Protein AF-A0A497NQT4-F1 (afdb_monomer)

pLDDT: mean 92.18, std 13.55, range [38.72, 98.94]

Solvent-accessible surface area (backbone atoms only — not comparable to full-atom values): 12458 Å² total; per-residue (Å²): 143,84,86,79,78,75,76,75,77,75,80,83,75,60,90,49,60,60,97,82,42,78,44,78,91,74,86,65,74,64,43,75,21,34,30,36,34,37,30,33,26,11,87,38,58,67,51,12,48,55,22,50,55,49,37,26,49,76,8,86,46,60,88,52,86,46,40,19,31,33,67,34,41,79,42,55,27,93,78,36,71,81,59,32,27,25,28,33,36,38,37,33,17,81,44,64,69,54,33,47,52,42,50,50,50,25,43,47,67,16,34,67,79,38,68,60,29,34,39,38,55,58,45,58,72,91,64,40,76,48,70,40,70,36,74,94,33,81,58,49,58,62,25,75,83,62,43,41,85,45,76,54,66,94,35,58,23,37,42,23,58,50,97,86,48,66,34,44,34,39,41,54,34,35,24,32,83,42,81,40,69,79,66,84,87,80,86,60,100,42,70,69,57,30,50,55,52,51,52,53,51,43,61,56,34,54,74,41,84,99,38,63,68,82,89,75,95,65,88,132

Structure (mmCIF, N/CA/C/O backbone):
data_AF-A0A497NQT4-F1
#
_entry.id   AF-A0A497NQT4-F1
#
loop_
_atom_site.group_PDB
_atom_site.id
_atom_site.type_symbol
_atom_site.label_atom_id
_atom_site.label_alt_id
_atom_site.label_comp_id
_atom_site.label_asym_id
_atom_site.label_entity_id
_atom_site.label_seq_id
_atom_site.pdbx_PDB_ins_code
_atom_site.Cartn_x
_atom_site.Cartn_y
_atom_site.Cartn_z
_atom_site.occupancy
_atom_site.B_iso_or_equiv
_atom_site.auth_seq_id
_atom_site.auth_comp_id
_atom_site.auth_asym_id
_atom_site.auth_atom_id
_atom_site.pdbx_PDB_model_num
ATOM 1 N N . MET A 1 1 ? 54.869 -2.288 -40.887 1.00 44.34 1 MET A N 1
ATOM 2 C CA . MET A 1 1 ? 53.739 -1.579 -40.246 1.00 44.34 1 MET A CA 1
ATOM 3 C C . MET A 1 1 ? 52.441 -2.090 -40.846 1.00 44.34 1 MET A C 1
ATOM 5 O O . MET A 1 1 ? 52.171 -1.747 -41.982 1.00 44.34 1 MET A O 1
ATOM 9 N N . GLN A 1 2 ? 51.693 -2.928 -40.125 1.00 40.69 2 GLN A N 1
ATOM 10 C CA . GLN A 1 2 ? 50.238 -3.118 -40.265 1.00 40.69 2 GLN A CA 1
ATOM 11 C C . GLN A 1 2 ? 49.820 -4.212 -39.275 1.00 40.69 2 GLN A C 1
ATOM 13 O O . GLN A 1 2 ? 49.904 -5.399 -39.562 1.00 40.69 2 GLN A O 1
ATOM 18 N N . ASN A 1 3 ? 49.404 -3.803 -38.076 1.00 38.72 3 ASN A N 1
ATOM 19 C CA . ASN A 1 3 ? 48.751 -4.695 -37.121 1.00 38.72 3 ASN A CA 1
ATOM 20 C C . ASN A 1 3 ? 47.240 -4.495 -37.265 1.00 38.72 3 ASN A C 1
ATOM 22 O O . ASN A 1 3 ? 46.638 -3.667 -36.586 1.00 38.72 3 ASN A O 1
ATOM 26 N N . HIS A 1 4 ? 46.627 -5.223 -38.199 1.00 45.47 4 HIS A N 1
ATOM 27 C CA . HIS A 1 4 ? 45.175 -5.369 -38.247 1.00 45.47 4 HIS A CA 1
ATOM 28 C C . HIS A 1 4 ? 44.750 -6.307 -37.111 1.00 45.47 4 HIS A C 1
ATOM 30 O O . HIS A 1 4 ? 44.746 -7.530 -37.254 1.00 45.47 4 HIS A O 1
ATOM 36 N N . ARG A 1 5 ? 44.396 -5.728 -35.956 1.00 45.69 5 ARG A N 1
ATOM 37 C CA . ARG A 1 5 ? 43.610 -6.431 -34.937 1.00 45.69 5 ARG A CA 1
ATOM 38 C C . ARG A 1 5 ? 42.276 -6.811 -35.578 1.00 45.69 5 ARG A C 1
ATOM 40 O O . ARG A 1 5 ? 41.405 -5.965 -35.746 1.00 45.69 5 ARG A O 1
ATOM 47 N N . LYS A 1 6 ? 42.132 -8.087 -35.940 1.00 41.50 6 LYS A N 1
ATOM 48 C CA . LYS A 1 6 ? 40.839 -8.698 -36.254 1.00 41.50 6 LYS A CA 1
ATOM 49 C C . LYS A 1 6 ? 39.902 -8.424 -35.076 1.00 41.50 6 LYS A C 1
ATOM 51 O O . LYS A 1 6 ? 40.108 -8.973 -33.993 1.00 41.50 6 LYS A O 1
ATOM 56 N N . LEU A 1 7 ? 38.899 -7.570 -35.286 1.00 43.59 7 LEU A N 1
ATOM 57 C CA . LEU A 1 7 ? 37.711 -7.533 -34.444 1.00 43.59 7 LEU A CA 1
ATOM 58 C C . LEU A 1 7 ? 37.152 -8.957 -34.430 1.00 43.59 7 LEU A C 1
ATOM 60 O O . LEU A 1 7 ? 36.720 -9.473 -35.461 1.00 43.59 7 LEU A O 1
ATOM 64 N N . LYS A 1 8 ? 37.239 -9.627 -33.279 1.00 40.56 8 LYS A N 1
ATOM 65 C CA . LYS A 1 8 ? 36.498 -10.866 -33.061 1.00 40.56 8 LYS A CA 1
ATOM 66 C C . LYS A 1 8 ? 35.027 -10.504 -33.223 1.00 40.56 8 LYS A C 1
ATOM 68 O O . LYS A 1 8 ? 34.521 -9.683 -32.464 1.00 40.56 8 LYS A O 1
ATOM 73 N N . ALA A 1 9 ? 34.381 -11.091 -34.227 1.00 43.88 9 ALA A N 1
ATOM 74 C CA . ALA A 1 9 ? 32.937 -11.068 -34.359 1.00 43.88 9 ALA A CA 1
ATOM 75 C C . ALA A 1 9 ? 32.337 -11.495 -33.014 1.00 43.88 9 ALA A C 1
ATOM 77 O O . ALA A 1 9 ? 32.559 -12.619 -32.555 1.00 43.88 9 ALA A O 1
ATOM 78 N N . VAL A 1 10 ? 31.646 -10.566 -32.357 1.00 52.06 10 VAL A N 1
ATOM 79 C CA . VAL A 1 10 ? 30.793 -10.877 -31.216 1.00 52.06 10 VAL A CA 1
ATOM 80 C C . VAL A 1 10 ? 29.746 -11.837 -31.762 1.00 52.06 10 VAL A C 1
ATOM 82 O O . VAL A 1 10 ? 29.015 -11.488 -32.687 1.00 52.06 10 VAL A O 1
ATOM 85 N N . ARG A 1 11 ? 29.746 -13.079 -31.268 1.00 48.59 11 ARG A N 1
ATOM 86 C CA . ARG A 1 11 ? 28.724 -14.077 -31.594 1.00 48.59 11 ARG A CA 1
ATOM 87 C C . ARG A 1 11 ? 27.363 -13.448 -31.303 1.00 48.59 11 ARG A C 1
ATOM 89 O O . ARG A 1 11 ? 27.002 -13.290 -30.144 1.00 48.59 11 ARG A O 1
ATOM 96 N N . THR A 1 12 ? 26.627 -13.082 -32.343 1.00 51.62 12 THR A N 1
ATOM 97 C CA . THR A 1 12 ? 25.235 -12.650 -32.232 1.00 51.62 12 THR A CA 1
ATOM 98 C C . THR A 1 12 ? 24.394 -13.900 -31.989 1.00 51.62 12 THR A C 1
ATOM 100 O O . THR A 1 12 ? 23.831 -14.472 -32.915 1.00 51.62 12 THR A O 1
ATOM 103 N N . MET A 1 13 ? 24.386 -14.403 -30.753 1.00 54.97 13 MET A N 1
ATOM 104 C CA . MET A 1 13 ? 23.374 -15.365 -30.328 1.00 54.97 13 MET A CA 1
ATOM 105 C C . MET A 1 13 ? 22.153 -14.569 -29.889 1.00 54.97 13 MET A C 1
ATOM 107 O O . MET A 1 13 ? 22.044 -14.151 -28.744 1.00 54.97 13 MET A O 1
ATOM 111 N N . THR A 1 14 ? 21.254 -14.297 -30.827 1.00 61.31 14 THR A N 1
ATOM 112 C CA . THR A 1 14 ? 19.915 -13.817 -30.479 1.00 61.31 14 THR A CA 1
ATOM 113 C C . THR A 1 14 ? 18.905 -14.628 -31.273 1.00 61.31 14 THR A C 1
ATOM 115 O O . THR A 1 14 ? 18.466 -14.226 -32.350 1.00 61.31 14 THR A O 1
ATOM 118 N N . GLU A 1 15 ? 18.596 -15.822 -30.764 1.00 70.12 15 GLU A N 1
ATOM 119 C CA . GLU A 1 15 ? 17.559 -16.697 -31.329 1.00 70.12 15 GLU A CA 1
ATOM 120 C C . GLU A 1 15 ? 16.154 -16.306 -30.843 1.00 70.12 15 GLU A C 1
ATOM 122 O O . GLU A 1 15 ? 15.169 -16.598 -31.519 1.00 70.12 15 GLU A O 1
ATOM 127 N N . PHE A 1 16 ? 16.046 -15.573 -29.728 1.00 89.19 16 PHE A N 1
ATOM 128 C CA . PHE A 1 16 ? 14.765 -15.155 -29.167 1.00 89.19 16 PHE A CA 1
ATOM 129 C C . PHE A 1 16 ? 14.404 -13.715 -29.560 1.00 89.19 16 PHE A C 1
ATOM 131 O O . PHE A 1 16 ? 15.158 -12.762 -29.338 1.00 89.19 16 PHE A O 1
ATOM 138 N N . LYS A 1 17 ? 13.226 -13.559 -30.170 1.00 95.00 17 LYS A N 1
ATOM 139 C CA . LYS A 1 17 ? 12.651 -12.264 -30.547 1.00 95.00 17 LYS A CA 1
ATOM 140 C C . LYS A 1 17 ? 11.191 -12.202 -30.134 1.00 95.00 17 LYS A C 1
ATOM 142 O O . LYS A 1 17 ? 10.442 -13.148 -30.367 1.00 95.00 17 LYS A O 1
ATOM 147 N N . VAL A 1 18 ? 10.771 -11.051 -29.625 1.00 94.44 18 VAL A N 1
ATOM 148 C CA . VAL A 1 18 ? 9.364 -10.746 -29.338 1.00 94.44 18 VAL A CA 1
ATOM 149 C C . VAL A 1 18 ? 8.961 -9.567 -30.211 1.00 94.44 18 VAL A C 1
ATOM 151 O O . VAL A 1 18 ? 9.594 -8.518 -30.161 1.00 94.44 18 VAL A O 1
ATOM 154 N N . ASN A 1 19 ? 7.945 -9.739 -31.061 1.00 94.62 19 ASN A N 1
ATOM 155 C CA . ASN A 1 19 ? 7.511 -8.715 -32.027 1.00 94.62 19 ASN A CA 1
ATOM 156 C C . ASN A 1 19 ? 8.658 -8.167 -32.903 1.00 94.62 19 ASN A C 1
ATOM 158 O O . ASN A 1 19 ? 8.711 -6.982 -33.217 1.00 94.62 19 ASN A O 1
ATOM 162 N N . GLY A 1 20 ? 9.616 -9.027 -33.265 1.00 94.06 20 GLY A N 1
ATOM 163 C CA . GLY A 1 20 ? 10.799 -8.641 -34.041 1.00 94.06 20 GLY A CA 1
ATOM 164 C C . GLY A 1 20 ? 11.898 -7.924 -33.244 1.00 94.06 20 GLY A C 1
ATOM 165 O O . GLY A 1 20 ? 12.980 -7.719 -33.793 1.00 94.06 20 GLY A O 1
ATOM 166 N N . VAL A 1 21 ? 11.672 -7.606 -31.964 1.00 95.38 21 VAL A N 1
ATOM 167 C CA . VAL A 1 21 ? 12.673 -7.015 -31.068 1.00 95.38 21 VAL A CA 1
ATOM 168 C C . VAL A 1 21 ? 13.566 -8.127 -30.501 1.00 95.38 21 VAL A C 1
ATOM 170 O O . VAL A 1 21 ? 13.036 -9.088 -29.934 1.00 95.38 21 VAL A O 1
ATOM 173 N N . PRO A 1 22 ? 14.899 -8.045 -30.666 1.00 95.44 22 PRO A N 1
ATOM 174 C CA . PRO A 1 22 ? 15.830 -8.993 -30.063 1.00 95.44 22 PRO A CA 1
ATOM 175 C C . PRO A 1 22 ? 15.796 -8.896 -28.538 1.00 95.44 22 PRO A C 1
ATOM 177 O O . PRO A 1 22 ? 15.837 -7.800 -27.984 1.00 95.44 22 PRO A O 1
ATOM 180 N N . VAL A 1 23 ? 15.754 -10.047 -27.874 1.00 95.19 23 VAL A N 1
ATOM 181 C CA . VAL A 1 23 ? 15.862 -10.154 -26.417 1.00 95.19 23 VAL A CA 1
ATOM 182 C C . VAL A 1 23 ? 17.176 -10.855 -26.104 1.00 95.19 23 VAL A C 1
ATOM 184 O O . VAL A 1 23 ? 17.434 -11.944 -26.613 1.00 95.19 23 VAL A O 1
ATOM 187 N N . GLU A 1 24 ? 18.022 -10.207 -25.309 1.00 94.44 24 GLU A N 1
ATOM 188 C CA . GLU A 1 24 ? 19.307 -10.771 -24.903 1.00 94.44 24 GLU A CA 1
ATOM 189 C C . GLU A 1 24 ? 19.094 -11.994 -24.000 1.00 94.44 24 GLU A C 1
ATOM 191 O O . GLU A 1 24 ? 18.299 -11.943 -23.061 1.00 94.44 24 GLU A O 1
ATOM 196 N N . ASP A 1 25 ? 19.805 -13.088 -24.289 1.00 94.50 25 ASP A N 1
ATOM 197 C CA . ASP A 1 25 ? 19.825 -14.287 -23.446 1.00 94.50 25 ASP A CA 1
ATOM 198 C C . ASP A 1 25 ? 20.693 -14.023 -22.209 1.00 94.50 25 ASP A C 1
ATOM 200 O O . ASP A 1 25 ? 21.899 -14.274 -22.178 1.00 94.50 25 ASP A O 1
ATOM 204 N N . THR A 1 26 ? 20.071 -13.391 -21.219 1.00 93.75 26 THR A N 1
ATOM 205 C CA . THR A 1 26 ? 20.688 -12.962 -19.966 1.00 93.75 26 THR A CA 1
ATOM 206 C C . THR A 1 26 ? 19.679 -13.063 -18.820 1.00 93.75 26 THR A C 1
ATOM 208 O O . THR A 1 26 ? 18.537 -13.487 -19.004 1.00 93.75 26 THR A O 1
ATOM 211 N N . PHE A 1 27 ? 20.089 -12.688 -17.612 1.00 93.75 27 PHE A N 1
ATOM 212 C CA . PHE A 1 27 ? 19.265 -12.770 -16.411 1.00 93.75 27 PHE A CA 1
ATOM 213 C C . PHE A 1 27 ? 19.169 -11.427 -15.681 1.00 93.75 27 PHE A C 1
ATOM 215 O O . PHE A 1 27 ? 20.008 -10.542 -15.837 1.00 93.75 27 PHE A O 1
ATOM 222 N N . CYS A 1 28 ? 18.143 -11.299 -14.840 1.00 94.19 28 CYS A N 1
ATOM 223 C CA . CYS A 1 28 ? 18.018 -10.225 -13.862 1.00 94.19 28 CYS A CA 1
ATOM 224 C C . CYS A 1 28 ? 18.227 -10.802 -12.457 1.00 94.19 28 CYS A C 1
ATOM 226 O O . CYS A 1 28 ? 17.539 -11.743 -12.055 1.00 94.19 28 CYS A O 1
ATOM 228 N N . GLU A 1 29 ? 19.184 -10.249 -11.713 1.00 94.19 29 GLU A N 1
ATOM 229 C CA . GLU A 1 29 ? 19.394 -10.602 -10.311 1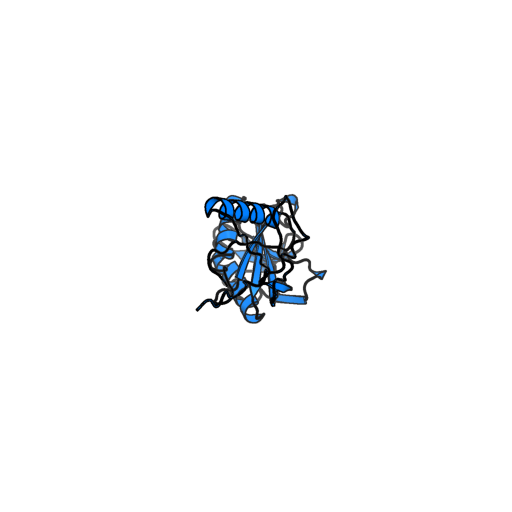.00 94.19 29 GLU A CA 1
ATOM 230 C C . GLU A 1 29 ? 18.350 -9.913 -9.423 1.00 94.19 29 GLU A C 1
ATOM 232 O O . GLU A 1 29 ? 18.055 -8.731 -9.583 1.00 94.19 29 GLU A O 1
ATOM 237 N N . THR A 1 30 ? 17.777 -10.659 -8.478 1.00 94.94 30 THR A N 1
ATOM 238 C CA . THR A 1 30 ? 16.712 -10.169 -7.595 1.00 94.94 30 THR A CA 1
ATOM 239 C C . THR A 1 30 ? 17.015 -10.473 -6.136 1.00 94.94 30 THR A C 1
ATOM 241 O O . THR A 1 30 ? 17.836 -11.329 -5.806 1.00 94.94 30 THR A O 1
ATOM 244 N N . PHE A 1 31 ? 16.314 -9.783 -5.238 1.00 93.19 31 PHE A N 1
ATOM 245 C CA . PHE A 1 31 ? 16.516 -9.890 -3.799 1.00 93.19 31 PHE A CA 1
ATOM 246 C C . PHE A 1 31 ? 15.222 -10.273 -3.093 1.00 93.19 31 PHE A C 1
ATOM 248 O O . PHE A 1 31 ? 14.130 -9.843 -3.464 1.00 93.19 31 PHE A O 1
ATOM 255 N N . ARG A 1 32 ? 15.339 -11.047 -2.012 1.00 95.94 32 ARG A N 1
ATOM 256 C CA . ARG A 1 32 ? 14.205 -11.307 -1.118 1.00 95.94 32 ARG A CA 1
ATOM 257 C C . ARG A 1 32 ? 13.942 -10.080 -0.250 1.00 95.94 32 ARG A C 1
ATOM 259 O O . ARG A 1 32 ? 14.855 -9.593 0.416 1.00 95.94 32 ARG A O 1
ATOM 266 N N . ALA A 1 33 ? 12.690 -9.644 -0.180 1.00 96.31 33 ALA A N 1
ATOM 267 C CA . ALA A 1 33 ? 12.255 -8.543 0.677 1.00 96.31 33 ALA A CA 1
ATOM 268 C C . ALA A 1 33 ? 11.059 -8.968 1.535 1.00 96.31 33 ALA A C 1
ATOM 270 O O . ALA A 1 33 ? 10.308 -9.866 1.167 1.00 96.31 33 ALA A O 1
ATOM 271 N N . HIS A 1 34 ? 10.889 -8.354 2.703 1.00 98.06 34 HIS A N 1
ATOM 272 C CA . HIS A 1 34 ? 9.612 -8.414 3.403 1.00 98.06 34 HIS A CA 1
ATOM 273 C C . HIS A 1 34 ? 8.627 -7.509 2.676 1.00 98.06 34 HIS A C 1
ATOM 275 O O . HIS A 1 34 ? 8.974 -6.374 2.356 1.00 98.06 34 HIS A O 1
ATOM 281 N N . THR A 1 35 ? 7.411 -7.992 2.461 1.00 98.12 35 THR A N 1
ATOM 282 C CA . THR A 1 35 ? 6.385 -7.280 1.704 1.00 98.12 35 THR A CA 1
ATOM 283 C C . THR A 1 35 ? 5.059 -7.329 2.445 1.00 98.12 35 THR A C 1
ATOM 285 O O . THR A 1 35 ? 4.678 -8.384 2.951 1.00 98.12 35 THR A O 1
ATOM 288 N N . ALA A 1 36 ? 4.363 -6.196 2.485 1.00 98.44 36 ALA A N 1
ATOM 289 C CA . ALA A 1 36 ? 2.993 -6.050 2.962 1.00 98.44 36 ALA A CA 1
ATOM 290 C C . ALA A 1 36 ? 2.126 -5.443 1.850 1.00 98.44 36 ALA A C 1
ATOM 292 O O . ALA A 1 36 ? 2.632 -4.704 0.998 1.00 98.44 36 ALA A O 1
ATOM 293 N N . ARG A 1 37 ? 0.823 -5.732 1.871 1.00 98.38 37 ARG A N 1
ATOM 294 C CA . ARG A 1 37 ? -0.159 -5.162 0.939 1.00 98.38 37 ARG A CA 1
ATOM 295 C C . ARG A 1 37 ? -1.301 -4.559 1.742 1.00 98.38 37 ARG A C 1
ATOM 297 O O . ARG A 1 37 ? -1.928 -5.261 2.525 1.00 98.38 37 ARG A O 1
ATOM 304 N N . ILE A 1 38 ? -1.579 -3.276 1.537 1.00 98.75 38 ILE A N 1
ATOM 305 C CA . ILE A 1 38 ? -2.694 -2.584 2.194 1.00 98.75 38 ILE A CA 1
ATOM 306 C C . ILE A 1 38 ? -3.715 -2.148 1.158 1.00 98.75 38 ILE A C 1
ATOM 308 O O . ILE A 1 38 ? -3.349 -1.593 0.127 1.00 98.75 38 ILE A O 1
ATOM 312 N N . LEU A 1 39 ? -4.991 -2.381 1.438 1.00 98.88 39 LEU A N 1
ATOM 313 C CA . LEU A 1 39 ? -6.114 -1.858 0.673 1.00 98.88 39 LEU A CA 1
ATOM 314 C C . LEU A 1 39 ? -6.593 -0.575 1.345 1.00 98.88 39 LEU A C 1
ATOM 316 O O . LEU A 1 39 ? -7.071 -0.613 2.477 1.00 98.88 39 LEU A O 1
ATOM 320 N N . ILE A 1 40 ? -6.497 0.547 0.641 1.00 98.94 40 ILE A N 1
ATOM 321 C CA . ILE A 1 40 ? -7.016 1.840 1.087 1.00 98.94 40 ILE A CA 1
ATOM 322 C C . ILE A 1 40 ? -8.330 2.096 0.354 1.00 98.94 40 ILE A C 1
ATOM 324 O 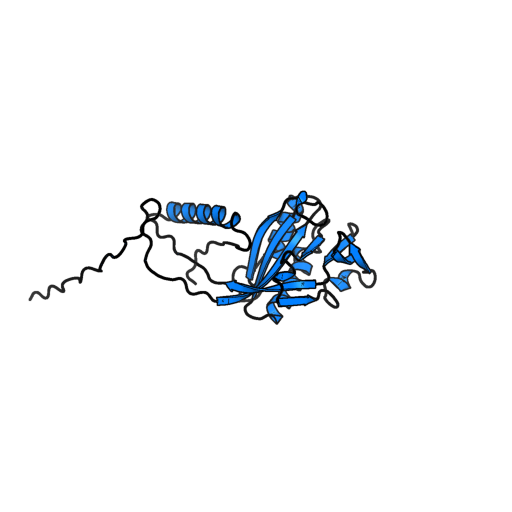O . ILE A 1 40 ? -8.331 2.196 -0.873 1.00 98.94 40 ILE A O 1
ATOM 328 N N . THR A 1 41 ? -9.438 2.232 1.081 1.00 98.94 41 THR A N 1
ATOM 329 C CA . THR A 1 41 ? -10.751 2.572 0.504 1.00 98.94 41 THR A CA 1
ATOM 330 C C . THR A 1 41 ? -11.189 3.965 0.933 1.00 98.94 41 THR A C 1
ATOM 332 O O . THR A 1 41 ? -10.747 4.472 1.965 1.00 98.94 41 THR A O 1
ATOM 335 N N . SER A 1 42 ? -12.058 4.617 0.158 1.00 98.69 42 SER A N 1
ATOM 336 C CA . SER A 1 42 ? -12.643 5.913 0.532 1.00 98.69 42 SER A CA 1
ATOM 337 C C . SER A 1 42 ? -14.050 6.096 -0.048 1.00 98.69 42 SER A C 1
ATOM 339 O O . SER A 1 42 ? -14.543 5.271 -0.805 1.00 98.69 42 SER A O 1
ATOM 341 N N . VAL A 1 43 ? -14.721 7.193 0.309 1.00 97.62 43 VAL A N 1
ATOM 342 C CA . VAL A 1 43 ? -16.073 7.548 -0.156 1.00 97.62 43 VAL A CA 1
ATOM 343 C C . VAL A 1 43 ? -16.183 7.657 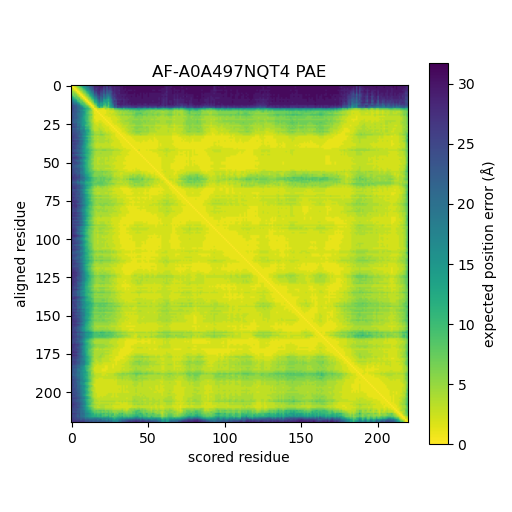-1.682 1.00 97.62 43 VAL A C 1
ATOM 345 O O . VAL A 1 43 ? -17.265 7.493 -2.234 1.00 97.62 43 VAL A O 1
ATOM 348 N N . ASN A 1 44 ? -15.079 7.930 -2.378 1.00 98.38 44 ASN A N 1
ATOM 349 C CA . ASN A 1 44 ? -15.009 7.901 -3.833 1.00 98.38 44 ASN A CA 1
ATOM 350 C C . ASN A 1 44 ? -13.575 7.615 -4.306 1.00 98.38 44 ASN A C 1
ATOM 352 O O . ASN A 1 44 ? -12.615 7.681 -3.534 1.00 98.38 44 ASN A O 1
ATOM 356 N N . ARG A 1 45 ? -13.438 7.333 -5.607 1.00 98.38 45 ARG A N 1
ATOM 357 C CA . ARG A 1 45 ? -12.152 7.029 -6.247 1.00 98.38 45 ARG A CA 1
ATOM 358 C C . ARG A 1 45 ? -11.117 8.140 -6.060 1.00 98.38 45 ARG A C 1
ATOM 360 O O . ARG A 1 45 ? -9.953 7.836 -5.832 1.00 98.38 45 ARG A O 1
ATOM 367 N N . LYS A 1 46 ? -11.527 9.414 -6.144 1.00 98.62 46 LYS A N 1
ATOM 368 C CA . LYS A 1 46 ? -10.619 10.567 -6.018 1.00 98.62 46 LYS A CA 1
ATOM 369 C C . LYS A 1 46 ? -9.866 10.522 -4.687 1.00 98.62 46 LYS A C 1
ATOM 371 O O . LYS A 1 46 ? -8.641 10.534 -4.689 1.00 98.62 46 LYS A O 1
ATOM 376 N N . TRP A 1 47 ? -10.584 10.417 -3.571 1.00 98.62 47 TRP A N 1
ATOM 377 C CA . TRP A 1 47 ? -9.962 10.422 -2.245 1.00 98.62 47 TRP A CA 1
ATOM 378 C C . TRP A 1 47 ? -9.176 9.145 -1.945 1.00 98.62 47 TRP A C 1
ATOM 380 O O . TRP A 1 47 ? -8.126 9.218 -1.309 1.00 98.62 47 TRP A O 1
ATOM 390 N N . ALA A 1 48 ? -9.634 7.992 -2.441 1.00 98.75 48 ALA A N 1
ATOM 391 C CA . ALA A 1 48 ? -8.874 6.748 -2.333 1.00 98.75 48 ALA A CA 1
ATOM 392 C C . ALA A 1 48 ? -7.534 6.852 -3.083 1.00 98.75 48 ALA A C 1
ATOM 394 O O . ALA A 1 48 ? -6.494 6.471 -2.550 1.00 98.75 48 ALA A O 1
ATOM 395 N N . TYR A 1 49 ? -7.547 7.432 -4.288 1.00 98.75 49 TYR A N 1
ATOM 396 C CA . TYR A 1 49 ? -6.349 7.629 -5.098 1.00 98.75 49 TYR A CA 1
ATOM 397 C C . TYR A 1 49 ? -5.381 8.634 -4.473 1.00 98.75 49 TYR A C 1
ATOM 399 O O . TYR A 1 49 ? -4.194 8.342 -4.370 1.00 98.75 49 TYR A O 1
ATOM 407 N N . GLU A 1 50 ? -5.862 9.799 -4.027 1.00 98.69 50 GLU A N 1
ATOM 408 C C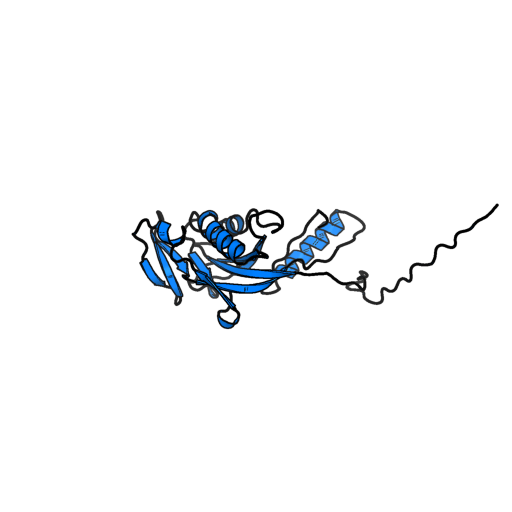A . GLU A 1 50 ? -5.007 10.801 -3.377 1.00 98.69 50 GLU A CA 1
ATOM 409 C C . GLU A 1 50 ? -4.334 10.236 -2.117 1.00 98.69 50 GLU A C 1
ATOM 411 O O . GLU A 1 50 ? -3.125 10.392 -1.940 1.00 98.69 50 GLU A O 1
ATOM 416 N N . SER A 1 51 ? -5.085 9.490 -1.301 1.00 98.81 51 SER A N 1
ATOM 417 C CA . SER A 1 51 ? -4.545 8.799 -0.130 1.00 98.81 51 SER A CA 1
ATOM 418 C C . SER A 1 51 ? -3.505 7.740 -0.507 1.00 98.81 51 SER A C 1
ATOM 420 O O . SER A 1 51 ? -2.423 7.702 0.074 1.00 98.81 51 SER A O 1
ATOM 422 N N . ALA A 1 52 ? -3.773 6.906 -1.516 1.00 98.69 52 ALA A N 1
ATOM 423 C CA . ALA A 1 52 ? -2.814 5.907 -1.984 1.00 98.69 52 ALA A CA 1
ATOM 424 C C . ALA A 1 52 ? -1.538 6.549 -2.556 1.00 98.69 52 ALA A C 1
ATOM 426 O O . ALA A 1 52 ? -0.431 6.059 -2.320 1.00 98.69 52 ALA A O 1
ATOM 427 N N . MET A 1 53 ? -1.675 7.670 -3.271 1.00 98.38 53 MET A N 1
ATOM 428 C CA . MET A 1 53 ? -0.561 8.428 -3.838 1.00 98.38 53 MET A CA 1
ATOM 429 C C . MET A 1 53 ? 0.373 8.990 -2.771 1.00 98.38 53 MET A C 1
ATOM 431 O O . MET A 1 53 ? 1.592 8.927 -2.971 1.00 98.38 53 MET A O 1
ATOM 435 N N . GLU A 1 54 ? -0.183 9.483 -1.665 1.00 98.50 54 GLU A N 1
ATOM 436 C CA . GLU A 1 54 ? 0.571 9.945 -0.498 1.00 98.50 54 GLU A CA 1
ATOM 437 C C . GLU A 1 54 ? 1.162 8.765 0.280 1.00 98.50 54 GLU A C 1
ATOM 439 O O . GLU A 1 54 ? 2.356 8.736 0.574 1.00 98.50 54 GLU A O 1
ATOM 444 N N . ALA A 1 55 ? 0.364 7.723 0.530 1.00 98.38 55 ALA A N 1
ATOM 445 C CA . ALA A 1 55 ? 0.792 6.532 1.255 1.00 98.38 55 ALA A CA 1
ATOM 446 C C . ALA A 1 55 ? 1.948 5.796 0.564 1.00 98.38 55 ALA A C 1
ATOM 448 O O . ALA A 1 55 ? 2.787 5.233 1.262 1.00 98.38 55 ALA A O 1
ATOM 449 N N . LYS A 1 56 ? 2.053 5.824 -0.774 1.00 97.12 56 LYS A N 1
ATOM 450 C CA . LYS A 1 56 ? 3.220 5.305 -1.522 1.00 97.12 56 LYS A CA 1
ATOM 451 C C . LYS A 1 56 ? 4.352 6.329 -1.722 1.00 97.12 56 LYS A C 1
ATOM 453 O O . LYS A 1 56 ? 5.407 5.984 -2.255 1.00 97.12 56 LYS A O 1
ATOM 458 N N . GLY A 1 57 ? 4.149 7.590 -1.334 1.00 95.25 57 GLY A N 1
ATOM 459 C CA . GLY A 1 57 ? 5.087 8.703 -1.515 1.00 95.25 57 GLY A CA 1
ATOM 460 C C . GLY A 1 57 ? 6.469 8.437 -0.910 1.00 95.25 57 GLY A C 1
ATOM 461 O O . GLY A 1 57 ? 6.609 7.647 0.025 1.00 95.25 57 GLY A O 1
ATOM 462 N N . LEU A 1 58 ? 7.512 9.039 -1.494 1.00 94.25 58 LEU A N 1
ATOM 463 C CA . LEU A 1 58 ? 8.928 8.830 -1.137 1.00 94.25 58 LEU A CA 1
ATOM 464 C C . LEU A 1 58 ? 9.402 7.356 -1.139 1.00 94.25 58 LEU A C 1
ATOM 466 O O . LEU A 1 58 ? 10.521 7.074 -0.737 1.00 94.25 58 LEU A O 1
ATOM 470 N N . GLY A 1 59 ? 8.594 6.404 -1.619 1.00 93.12 59 GLY A N 1
ATOM 471 C CA . GLY A 1 59 ? 8.890 4.968 -1.604 1.00 93.12 59 GLY A CA 1
ATOM 472 C C . GLY A 1 59 ? 9.523 4.456 -2.892 1.00 93.12 59 GLY A C 1
ATOM 473 O O . GLY A 1 59 ? 9.162 3.383 -3.371 1.00 93.12 59 GLY A O 1
ATOM 474 N N . ARG A 1 60 ? 10.404 5.230 -3.530 1.00 89.25 60 ARG A N 1
ATOM 475 C CA . ARG A 1 60 ? 10.933 4.843 -4.845 1.00 89.25 60 ARG A CA 1
ATOM 476 C C . ARG A 1 60 ? 11.932 3.691 -4.761 1.00 89.25 60 ARG A C 1
ATOM 478 O O . ARG A 1 60 ? 11.853 2.801 -5.601 1.00 89.25 60 ARG A O 1
ATOM 485 N N . SER A 1 61 ? 12.816 3.732 -3.770 1.00 86.50 61 SER A N 1
ATOM 486 C CA . SER A 1 61 ? 13.877 2.761 -3.504 1.00 86.50 61 SER A CA 1
ATOM 487 C C . SER A 1 61 ? 14.064 2.638 -1.994 1.00 86.50 61 SER A C 1
ATOM 489 O O . SER A 1 61 ? 14.024 3.650 -1.304 1.00 86.50 61 SER A O 1
ATOM 491 N N . ALA A 1 62 ? 14.329 1.429 -1.498 1.00 84.44 62 ALA A N 1
ATOM 492 C CA . ALA A 1 62 ? 14.655 1.180 -0.091 1.00 84.44 62 ALA A CA 1
ATOM 493 C C . ALA A 1 62 ? 16.162 1.344 0.228 1.00 84.44 62 ALA A C 1
ATOM 495 O O . ALA A 1 62 ? 16.639 0.887 1.273 1.00 84.44 62 ALA A O 1
ATOM 496 N N . THR A 1 63 ? 16.949 1.939 -0.679 1.00 85.06 63 THR A N 1
ATOM 497 C CA . THR A 1 63 ? 18.369 2.257 -0.431 1.00 85.06 63 THR A CA 1
ATOM 498 C C . THR A 1 63 ? 18.531 3.332 0.639 1.00 85.06 63 THR A C 1
ATOM 500 O O . THR A 1 63 ? 19.434 3.234 1.467 1.00 85.06 63 THR A O 1
ATOM 503 N N . ILE A 1 64 ? 17.630 4.315 0.650 1.00 88.12 64 ILE A N 1
ATOM 504 C CA . ILE A 1 64 ? 17.515 5.354 1.672 1.00 88.12 64 ILE A CA 1
ATOM 505 C C . ILE A 1 64 ? 16.062 5.339 2.157 1.00 88.12 64 ILE A C 1
ATOM 507 O O . ILE A 1 64 ? 15.171 5.288 1.312 1.00 88.12 64 ILE A O 1
ATOM 511 N N . PRO A 1 65 ? 15.803 5.373 3.479 1.00 90.00 65 PRO A N 1
ATOM 512 C CA . PRO A 1 65 ? 14.444 5.428 3.998 1.00 90.00 65 PRO A CA 1
ATOM 513 C C . PRO A 1 65 ? 13.627 6.589 3.401 1.00 90.00 65 PRO A C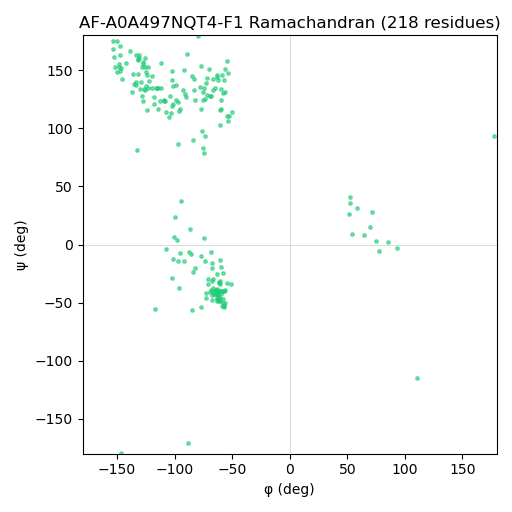 1
ATOM 515 O O . PRO A 1 65 ? 14.184 7.661 3.153 1.00 90.00 65 PRO A O 1
ATOM 518 N N . PRO A 1 66 ? 12.305 6.421 3.234 1.00 94.69 66 PRO A N 1
ATOM 519 C CA . PRO A 1 66 ? 11.482 5.327 3.762 1.00 94.69 66 PRO A CA 1
ATOM 520 C C . PRO A 1 66 ? 11.564 4.016 2.959 1.00 94.69 66 PRO A C 1
ATOM 522 O O . PRO A 1 66 ? 12.267 3.924 1.959 1.00 94.69 66 PRO A O 1
ATOM 525 N N . SER A 1 67 ? 10.841 2.983 3.412 1.00 95.38 67 SER A N 1
ATOM 526 C CA . SER A 1 67 ? 10.692 1.717 2.681 1.00 95.38 67 SER A CA 1
ATOM 527 C C . SER A 1 67 ? 10.180 1.937 1.254 1.00 95.38 67 SER A C 1
ATOM 529 O O . SER A 1 67 ? 9.530 2.944 0.958 1.00 95.38 67 SER A O 1
ATOM 531 N N . GLU A 1 68 ? 10.418 0.983 0.359 1.00 95.94 68 GLU A N 1
ATOM 532 C CA . GLU A 1 68 ? 9.895 1.067 -0.998 1.00 95.94 68 GLU A CA 1
ATOM 533 C C . GLU A 1 68 ? 8.376 0.819 -1.004 1.00 95.94 68 GLU A C 1
ATOM 535 O O . GLU A 1 68 ? 7.873 -0.036 -0.279 1.00 95.94 68 GLU A O 1
ATOM 540 N N . ALA A 1 69 ? 7.630 1.585 -1.804 1.00 96.88 69 ALA A N 1
ATOM 541 C CA . ALA A 1 69 ? 6.184 1.460 -1.922 1.00 96.88 69 ALA A CA 1
ATOM 542 C C . ALA A 1 69 ? 5.678 1.795 -3.331 1.00 96.88 69 ALA A C 1
ATOM 544 O O . ALA A 1 69 ? 6.250 2.630 -4.040 1.00 96.88 69 ALA A O 1
ATOM 545 N N . SER A 1 70 ? 4.584 1.150 -3.723 1.00 96.38 70 SER A N 1
ATOM 546 C CA . SER A 1 70 ? 3.987 1.253 -5.056 1.00 96.38 70 SER A CA 1
ATOM 547 C C . SER A 1 70 ? 2.484 1.047 -4.985 1.00 96.38 70 SER A C 1
ATOM 549 O O . SER A 1 70 ? 2.015 0.247 -4.183 1.00 96.38 70 SER A O 1
ATOM 551 N N . ILE A 1 71 ? 1.734 1.703 -5.867 1.00 96.81 71 ILE A N 1
ATOM 552 C CA . ILE A 1 71 ? 0.351 1.291 -6.126 1.00 96.81 71 ILE A CA 1
ATOM 553 C C . ILE A 1 71 ? 0.420 0.031 -6.991 1.00 96.81 71 ILE A C 1
ATOM 555 O O . ILE A 1 71 ? 1.083 0.042 -8.026 1.00 96.81 71 ILE A O 1
ATOM 559 N N . GLU A 1 72 ? -0.215 -1.041 -6.534 1.00 96.19 72 GLU A N 1
ATOM 560 C CA . GLU A 1 72 ? -0.341 -2.300 -7.269 1.00 96.19 72 GLU A CA 1
ATOM 561 C C . GLU A 1 72 ? -1.538 -2.236 -8.216 1.00 96.19 72 GLU A C 1
ATOM 563 O O . GLU A 1 72 ? -1.385 -2.389 -9.423 1.00 96.19 72 GLU A O 1
ATOM 568 N N . ALA A 1 73 ? -2.725 -1.959 -7.670 1.00 95.56 73 ALA A N 1
ATOM 569 C CA . ALA A 1 73 ? -3.970 -2.015 -8.420 1.00 95.56 73 ALA A CA 1
ATOM 570 C C . ALA A 1 73 ? -5.024 -1.056 -7.861 1.00 95.56 73 ALA A C 1
ATOM 572 O O . ALA A 1 73 ? -5.045 -0.740 -6.669 1.00 95.56 73 ALA A O 1
ATOM 573 N N . GLU A 1 74 ? -5.919 -0.621 -8.742 1.00 97.00 74 GLU A N 1
ATOM 574 C CA . GLU A 1 74 ? -7.221 -0.075 -8.369 1.00 97.00 74 GLU A CA 1
ATOM 575 C C . GLU A 1 74 ? -8.202 -1.233 -8.143 1.00 97.00 74 GLU A C 1
ATOM 577 O O . GLU A 1 74 ? -8.150 -2.228 -8.863 1.00 97.00 74 GLU A O 1
ATOM 582 N N . VAL A 1 75 ? -9.084 -1.108 -7.152 1.00 97.12 75 VAL A N 1
ATOM 583 C CA . VAL A 1 75 ? -10.017 -2.160 -6.730 1.00 97.12 75 VAL A CA 1
ATOM 584 C C . VAL A 1 75 ? -11.443 -1.628 -6.751 1.00 97.12 75 VAL A C 1
ATOM 586 O O . VAL A 1 75 ? -11.719 -0.532 -6.243 1.00 97.12 75 VAL A O 1
ATOM 589 N N . GLN A 1 76 ? -12.356 -2.407 -7.332 1.00 97.38 76 GLN A N 1
ATOM 590 C CA . GLN A 1 76 ? -13.751 -2.007 -7.456 1.00 97.38 76 GLN A CA 1
ATOM 591 C C . GLN A 1 76 ? -14.504 -2.164 -6.129 1.00 97.38 76 GLN A C 1
ATOM 593 O O . GLN A 1 76 ? -14.176 -3.041 -5.331 1.00 97.38 76 GLN A O 1
ATOM 598 N N . PRO A 1 77 ? -15.573 -1.379 -5.896 1.00 98.31 77 PRO A N 1
ATOM 599 C CA . PRO A 1 77 ? -16.399 -1.494 -4.693 1.00 98.31 77 PRO A CA 1
ATOM 600 C C . PRO A 1 77 ? -16.893 -2.915 -4.384 1.00 98.31 77 PRO A C 1
ATOM 602 O O . PRO A 1 77 ? -16.996 -3.284 -3.223 1.00 98.31 77 PRO A O 1
ATOM 605 N N . SER A 1 78 ? -17.176 -3.727 -5.406 1.00 97.94 78 SER A N 1
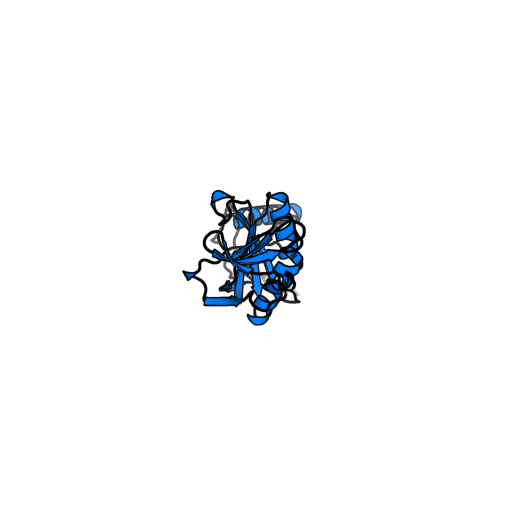ATOM 606 C CA . SER A 1 78 ? -17.633 -5.117 -5.252 1.00 97.94 78 SER A CA 1
ATOM 607 C C . SER A 1 78 ? -16.583 -6.065 -4.670 1.00 97.94 78 SER A C 1
ATOM 609 O O . SER A 1 78 ? -16.919 -7.172 -4.263 1.00 97.94 78 SER A O 1
ATOM 611 N N . GLU A 1 79 ? -15.319 -5.656 -4.670 1.00 96.50 79 GLU A N 1
ATOM 612 C CA . GLU A 1 79 ? -14.177 -6.462 -4.241 1.00 96.50 79 GLU A CA 1
ATOM 613 C C . GLU A 1 79 ? -13.625 -5.991 -2.888 1.00 96.50 79 GLU A C 1
ATOM 615 O O . GLU A 1 79 ? -12.695 -6.595 -2.350 1.00 96.50 79 GLU A O 1
ATOM 620 N N . THR A 1 80 ? -14.174 -4.909 -2.323 1.00 98.50 80 THR A N 1
ATOM 621 C CA . THR A 1 80 ? -13.710 -4.350 -1.054 1.00 98.50 80 THR A CA 1
ATOM 622 C C . THR A 1 80 ? -14.630 -4.722 0.109 1.00 98.50 80 THR A C 1
ATOM 624 O O . THR A 1 80 ? -15.842 -4.863 -0.066 1.00 98.50 80 THR A O 1
ATOM 627 N N . PRO A 1 81 ? -14.088 -4.853 1.335 1.00 98.19 81 PRO A N 1
ATOM 628 C CA . PRO A 1 81 ? -14.872 -5.284 2.497 1.00 98.19 81 PRO A CA 1
ATOM 629 C C . PRO A 1 81 ? -16.016 -4.330 2.846 1.00 98.19 81 PRO A C 1
ATOM 631 O O . PRO A 1 81 ? -17.055 -4.751 3.346 1.00 98.19 81 PRO A O 1
ATOM 634 N N . ASP A 1 82 ? -15.810 -3.036 2.607 1.00 98.38 82 ASP A N 1
ATOM 635 C CA . ASP A 1 82 ? -16.753 -1.981 2.955 1.00 98.38 82 ASP A CA 1
ATOM 636 C C . ASP A 1 82 ? -17.589 -1.486 1.768 1.00 98.38 82 ASP A C 1
ATOM 638 O O . ASP A 1 82 ? -18.356 -0.537 1.927 1.00 98.38 82 ASP A O 1
ATOM 642 N N . GLY A 1 83 ? -17.488 -2.132 0.598 1.00 98.50 83 GLY A N 1
ATOM 643 C CA . GLY A 1 83 ? -18.311 -1.807 -0.567 1.00 98.50 83 GLY A CA 1
ATOM 644 C C . GLY A 1 83 ? -17.940 -0.478 -1.229 1.00 98.50 83 GLY A C 1
ATOM 645 O O . GLY A 1 83 ? -18.806 0.202 -1.782 1.00 98.50 83 GLY A O 1
ATOM 646 N N . ARG A 1 84 ? -16.677 -0.051 -1.124 1.00 98.62 84 ARG A N 1
ATOM 647 C CA . ARG A 1 84 ? -16.191 1.265 -1.570 1.00 98.62 84 ARG A CA 1
ATOM 648 C C . ARG A 1 84 ? -15.000 1.163 -2.518 1.00 98.62 84 ARG A C 1
ATOM 650 O O . ARG A 1 84 ? -14.241 0.202 -2.425 1.00 98.62 84 ARG A O 1
ATOM 657 N N . PRO A 1 85 ? -14.790 2.141 -3.418 1.00 98.75 85 PRO A N 1
ATOM 658 C CA . PRO A 1 85 ? -13.629 2.120 -4.303 1.00 98.75 85 PRO A CA 1
ATOM 659 C C . PRO A 1 85 ? -12.331 2.205 -3.495 1.00 98.75 85 PRO A C 1
ATOM 661 O O . PRO A 1 85 ? -12.269 2.898 -2.470 1.00 98.75 85 PRO A O 1
ATOM 664 N N . GLY A 1 86 ? -11.286 1.534 -3.976 1.00 98.69 86 GLY A N 1
ATOM 665 C CA . GLY A 1 86 ? -10.009 1.495 -3.278 1.00 98.69 86 GLY A CA 1
ATOM 666 C C . GLY A 1 86 ? -8.796 1.274 -4.168 1.00 98.69 86 GLY A C 1
ATOM 667 O O . GLY A 1 86 ? -8.905 1.069 -5.373 1.00 98.69 86 GLY A O 1
ATOM 668 N N . PHE A 1 87 ? -7.624 1.334 -3.545 1.00 98.69 87 PHE A N 1
ATOM 669 C CA . PHE A 1 87 ? -6.335 1.061 -4.170 1.00 98.69 87 PHE A CA 1
ATOM 670 C C . PHE A 1 87 ? -5.501 0.175 -3.253 1.00 98.69 87 PHE A C 1
ATOM 672 O O . PHE A 1 87 ? -5.449 0.402 -2.042 1.00 98.69 87 PHE A O 1
ATOM 679 N N . ILE A 1 88 ? -4.822 -0.809 -3.836 1.00 98.62 88 ILE A N 1
ATOM 680 C CA . ILE A 1 88 ? -3.844 -1.631 -3.129 1.00 98.62 88 ILE A CA 1
ATOM 681 C C . ILE A 1 88 ? -2.477 -0.970 -3.250 1.00 98.62 88 ILE A C 1
ATOM 683 O O . ILE A 1 88 ? -2.002 -0.678 -4.350 1.00 98.62 88 ILE A O 1
ATOM 687 N N . VAL A 1 89 ? -1.835 -0.751 -2.108 1.00 98.44 89 VAL A N 1
ATOM 688 C CA . VAL A 1 89 ? -0.453 -0.288 -2.011 1.00 98.44 89 VAL A CA 1
ATOM 689 C C . VAL A 1 89 ? 0.409 -1.435 -1.501 1.00 98.44 89 VAL A C 1
ATOM 691 O O . VAL A 1 89 ? 0.170 -1.985 -0.425 1.00 98.44 89 VAL A O 1
ATOM 694 N N . LEU A 1 90 ? 1.435 -1.768 -2.276 1.00 97.75 90 LEU A N 1
ATOM 695 C CA . LEU A 1 90 ? 2.478 -2.714 -1.911 1.00 97.75 90 LEU A CA 1
ATOM 696 C C . LEU A 1 90 ? 3.619 -1.943 -1.251 1.00 97.75 90 LEU A C 1
ATOM 698 O O . LEU A 1 90 ? 4.092 -0.948 -1.799 1.00 97.75 90 LEU A O 1
ATOM 702 N N . VAL A 1 91 ? 4.065 -2.403 -0.084 1.00 97.88 91 VAL A N 1
ATOM 703 C CA . VAL A 1 91 ? 5.207 -1.840 0.649 1.00 97.88 91 VAL A CA 1
ATOM 704 C C . VAL A 1 91 ? 6.226 -2.944 0.881 1.00 97.88 91 VAL A C 1
ATOM 706 O O . VAL A 1 91 ? 5.856 -4.043 1.292 1.00 97.88 91 VAL A O 1
ATOM 709 N N . LEU A 1 92 ? 7.503 -2.665 0.635 1.00 96.19 92 LEU A N 1
ATOM 710 C CA . LEU A 1 92 ? 8.580 -3.625 0.829 1.00 96.19 92 LEU A CA 1
ATOM 711 C C . LEU A 1 92 ? 9.799 -3.014 1.517 1.00 96.19 92 LEU A C 1
ATOM 713 O O . LEU A 1 92 ? 10.149 -1.854 1.309 1.00 96.19 92 LEU A O 1
ATOM 717 N N . ASP A 1 93 ? 10.472 -3.829 2.323 1.00 96.81 93 ASP A N 1
ATOM 718 C CA . ASP A 1 93 ? 11.766 -3.502 2.918 1.00 96.81 93 ASP A CA 1
ATOM 719 C C . ASP A 1 93 ? 12.608 -4.774 3.093 1.00 96.81 93 ASP A C 1
ATOM 721 O O . ASP A 1 93 ? 12.093 -5.882 3.261 1.00 96.81 93 ASP A O 1
ATOM 725 N N . ARG A 1 94 ? 13.934 -4.630 3.083 1.00 95.06 94 ARG A N 1
ATOM 726 C CA . ARG A 1 94 ? 14.859 -5.741 3.343 1.00 95.06 94 ARG A CA 1
ATOM 727 C C . ARG A 1 94 ? 14.758 -6.237 4.787 1.00 95.06 94 ARG A C 1
ATOM 729 O O . ARG A 1 94 ? 14.995 -7.419 5.033 1.00 95.06 94 ARG A O 1
ATOM 736 N N . LYS A 1 95 ? 14.400 -5.356 5.728 1.00 95.88 95 LYS A N 1
ATOM 737 C CA . LYS A 1 95 ? 14.253 -5.655 7.159 1.00 95.88 95 LYS A CA 1
ATOM 738 C C . LYS A 1 95 ? 12.791 -5.566 7.583 1.00 95.88 95 LYS A C 1
ATOM 740 O O . LYS A 1 95 ? 12.096 -4.612 7.244 1.00 95.88 95 LYS A O 1
ATOM 745 N N . PHE A 1 96 ? 12.330 -6.545 8.354 1.00 97.75 96 PHE A N 1
ATOM 746 C CA . PHE A 1 96 ? 10.942 -6.592 8.816 1.00 97.75 96 PHE A CA 1
ATOM 747 C C . PHE A 1 96 ? 10.591 -5.390 9.697 1.00 97.75 96 PHE A C 1
ATOM 749 O O . PHE A 1 96 ? 9.516 -4.821 9.567 1.00 97.75 96 PHE A O 1
ATOM 756 N N . GLU A 1 97 ? 11.505 -4.986 10.574 1.00 97.75 97 GLU A N 1
ATOM 757 C CA . GLU A 1 97 ? 11.295 -3.914 11.547 1.00 97.75 97 GLU A CA 1
ATOM 758 C C . GLU A 1 97 ? 11.090 -2.571 10.835 1.00 97.75 97 GLU A C 1
ATOM 760 O O . GLU A 1 97 ? 10.210 -1.792 11.200 1.00 97.75 97 GLU A O 1
ATOM 765 N N . ASN A 1 98 ? 11.846 -2.342 9.757 1.00 97.62 98 ASN A N 1
ATOM 766 C CA . ASN A 1 98 ? 11.676 -1.179 8.894 1.00 97.62 98 ASN A CA 1
ATOM 767 C C . ASN A 1 98 ? 10.350 -1.231 8.130 1.00 97.62 98 ASN A C 1
ATOM 769 O O . ASN A 1 98 ? 9.661 -0.216 8.063 1.00 97.62 98 ASN A O 1
ATOM 773 N N . LEU A 1 99 ? 9.977 -2.394 7.576 1.00 98.12 99 LEU A N 1
ATOM 774 C CA . LEU A 1 99 ? 8.674 -2.568 6.929 1.00 98.12 99 LEU A CA 1
ATOM 775 C C . LEU A 1 99 ? 7.543 -2.224 7.90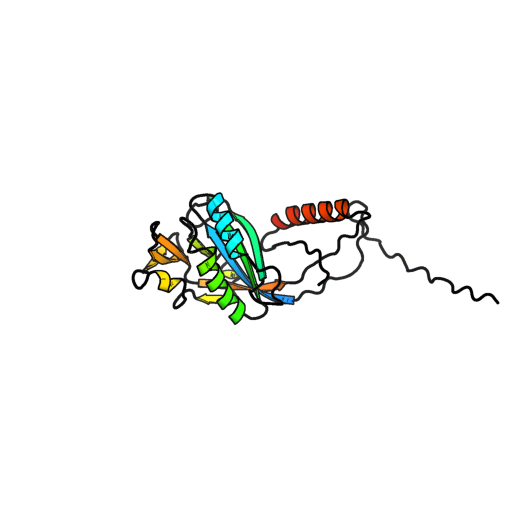5 1.00 98.12 99 LEU A C 1
ATOM 777 O O . LEU A 1 99 ? 6.681 -1.420 7.566 1.00 98.12 99 LEU A O 1
ATOM 781 N N . ALA A 1 100 ? 7.573 -2.791 9.113 1.00 98.50 100 ALA A N 1
ATOM 782 C CA . ALA A 1 100 ? 6.580 -2.557 10.156 1.00 98.50 100 ALA A CA 1
ATOM 783 C C . ALA A 1 100 ? 6.479 -1.071 10.517 1.00 98.50 100 ALA A C 1
ATOM 785 O O . ALA A 1 100 ? 5.392 -0.493 10.478 1.00 98.50 100 ALA A O 1
ATOM 786 N N . HIS A 1 101 ? 7.618 -0.430 10.792 1.00 98.31 101 HIS A N 1
ATOM 787 C CA . HIS A 1 101 ? 7.674 0.992 11.110 1.00 98.31 101 HIS A CA 1
ATOM 788 C C . HIS A 1 101 ? 7.102 1.860 9.980 1.00 98.31 101 HIS A C 1
ATOM 790 O O . HIS A 1 101 ? 6.200 2.670 10.206 1.00 98.31 101 HIS A O 1
ATOM 796 N N . TRP A 1 102 ? 7.591 1.684 8.749 1.00 98.19 102 TRP A N 1
ATOM 797 C CA . TRP A 1 102 ? 7.177 2.521 7.626 1.00 98.19 102 TRP A CA 1
ATOM 798 C C . TRP A 1 102 ? 5.748 2.243 7.168 1.00 98.19 102 TRP A C 1
ATOM 800 O O . TRP A 1 102 ? 5.089 3.177 6.723 1.00 98.19 102 TRP A O 1
ATOM 810 N N . LEU A 1 103 ? 5.227 1.023 7.323 1.00 98.62 103 LEU A N 1
ATOM 811 C CA . LEU A 1 103 ? 3.816 0.734 7.067 1.00 98.62 103 LEU A CA 1
ATOM 812 C C . LEU A 1 103 ? 2.915 1.565 7.990 1.00 98.62 103 LEU A C 1
ATOM 814 O O . LEU A 1 103 ? 2.012 2.255 7.519 1.00 98.62 103 LEU A O 1
ATOM 818 N N . VAL A 1 104 ? 3.214 1.565 9.293 1.00 98.62 104 VAL A N 1
ATOM 819 C CA . VAL A 1 104 ? 2.484 2.351 10.298 1.00 98.62 104 VAL A CA 1
ATOM 820 C C . VAL A 1 104 ? 2.571 3.847 9.988 1.00 98.62 104 VAL A C 1
ATOM 822 O O . VAL A 1 104 ? 1.551 4.537 9.998 1.00 98.62 104 VAL A O 1
ATOM 825 N N . VAL A 1 105 ? 3.762 4.361 9.661 1.00 98.50 105 VAL A N 1
ATOM 826 C CA . VAL A 1 105 ? 3.948 5.778 9.297 1.00 98.50 105 VAL A CA 1
ATOM 827 C C . VAL A 1 105 ? 3.157 6.141 8.036 1.00 98.50 105 VAL A C 1
ATOM 829 O O . VAL A 1 105 ? 2.491 7.179 8.016 1.00 98.50 105 VAL A O 1
ATOM 832 N N . ARG A 1 106 ? 3.174 5.285 7.007 1.00 98.44 106 ARG A N 1
ATOM 833 C CA . ARG A 1 106 ? 2.425 5.478 5.756 1.00 98.44 106 ARG A CA 1
ATOM 834 C C . ARG A 1 106 ? 0.919 5.492 5.994 1.00 98.44 106 ARG A C 1
ATOM 836 O O . ARG A 1 106 ? 0.249 6.381 5.482 1.00 98.44 106 ARG A O 1
ATOM 843 N N . ILE A 1 107 ? 0.389 4.596 6.828 1.00 98.75 107 ILE A N 1
ATOM 844 C CA . ILE A 1 107 ? -1.024 4.636 7.234 1.00 98.75 107 ILE A CA 1
ATOM 845 C C . ILE A 1 107 ? -1.314 5.943 7.980 1.00 98.75 107 ILE A C 1
ATOM 847 O O . ILE A 1 107 ? -2.251 6.670 7.648 1.00 98.75 107 ILE A O 1
ATOM 851 N N . ARG A 1 108 ? -0.474 6.296 8.957 1.00 98.25 108 ARG A N 1
ATOM 852 C CA . ARG A 1 108 ? -0.693 7.466 9.809 1.00 98.25 108 ARG A CA 1
ATOM 853 C C . ARG A 1 108 ? -0.686 8.789 9.044 1.00 98.25 108 ARG A C 1
ATOM 855 O O . ARG A 1 108 ? -1.468 9.673 9.379 1.00 98.25 108 ARG A O 1
ATOM 862 N N . LYS A 1 109 ? 0.213 8.947 8.073 1.00 97.44 109 LYS A N 1
ATOM 863 C CA . LYS A 1 109 ? 0.405 10.197 7.319 1.00 97.44 109 LYS A CA 1
ATOM 864 C C . LYS A 1 109 ? -0.343 10.214 5.990 1.00 97.44 109 LYS A C 1
ATOM 866 O O . LYS A 1 109 ? -0.885 11.248 5.630 1.00 97.44 109 LYS A O 1
ATOM 871 N N . GLY A 1 110 ? -0.396 9.081 5.296 1.00 97.94 110 GLY A N 1
ATOM 872 C CA . GLY A 1 110 ? -0.982 8.968 3.963 1.00 97.94 110 GLY A CA 1
ATOM 873 C C . GLY A 1 110 ? -2.423 8.473 3.938 1.00 97.94 110 GLY A C 1
ATOM 874 O O . GLY A 1 110 ? -3.076 8.610 2.912 1.00 97.94 110 GLY A O 1
ATOM 875 N N . VAL A 1 111 ? -2.950 7.919 5.038 1.00 98.56 111 VAL A N 1
ATOM 876 C CA . VAL A 1 111 ? -4.325 7.390 5.071 1.00 98.56 111 VAL A CA 1
ATOM 877 C C . VAL A 1 111 ? -5.207 8.127 6.061 1.00 98.56 111 VAL A C 1
ATOM 879 O O . VAL A 1 111 ? -6.240 8.661 5.663 1.00 98.56 111 VAL A O 1
ATOM 882 N N . VAL A 1 112 ? -4.810 8.205 7.333 1.00 98.19 112 VAL A N 1
ATOM 883 C CA . VAL A 1 112 ? -5.651 8.797 8.392 1.00 98.19 112 VAL A CA 1
ATOM 884 C C . VAL A 1 112 ? -6.098 10.243 8.096 1.00 98.19 112 VAL A C 1
ATOM 886 O O . VAL A 1 112 ? -7.258 10.547 8.379 1.00 98.19 112 VAL A O 1
ATOM 889 N N . PRO A 1 113 ? -5.267 11.134 7.518 1.00 97.44 113 PRO A N 1
ATOM 890 C CA . PRO A 1 113 ? -5.678 12.514 7.242 1.00 97.44 113 PRO A CA 1
ATOM 891 C C . PRO A 1 113 ? -6.659 12.670 6.073 1.00 97.44 113 PRO A C 1
ATOM 893 O O . PRO A 1 113 ? -7.248 13.738 5.922 1.00 97.44 113 PRO A O 1
ATOM 896 N N . TYR A 1 114 ? -6.827 11.643 5.234 1.00 98.12 114 TYR A N 1
ATOM 897 C CA . TYR A 1 114 ? -7.644 11.744 4.028 1.00 98.12 114 TYR A CA 1
ATOM 898 C C . TYR A 1 114 ? -9.130 11.479 4.312 1.00 98.12 114 TYR A C 1
ATOM 900 O O . TYR A 1 114 ? -9.453 10.614 5.136 1.00 98.12 114 TYR A O 1
ATOM 908 N N . PRO A 1 115 ? -10.050 12.174 3.611 1.00 97.56 115 PRO A N 1
ATOM 909 C CA . PRO A 1 115 ? -11.480 12.077 3.877 1.00 97.56 115 PRO A CA 1
ATOM 910 C C . PRO A 1 115 ? -12.005 10.652 3.744 1.00 97.56 115 PRO A C 1
ATOM 912 O O . PRO A 1 115 ? -11.792 9.980 2.731 1.00 97.56 115 PRO A O 1
ATOM 915 N N . LYS A 1 116 ? -12.746 10.217 4.762 1.00 97.56 116 LYS A N 1
ATOM 916 C CA . LYS A 1 116 ? -13.503 8.967 4.821 1.00 97.56 116 LYS A CA 1
ATOM 917 C C . LYS A 1 116 ? -12.664 7.745 4.460 1.00 97.56 116 LYS A C 1
ATOM 919 O O . LYS A 1 116 ? -13.215 6.767 3.972 1.00 97.56 116 LYS A O 1
ATOM 924 N N . THR A 1 117 ? -11.350 7.757 4.646 1.00 98.69 117 THR A N 1
ATOM 925 C CA . THR A 1 117 ? -10.539 6.573 4.340 1.00 98.69 117 THR A CA 1
ATOM 926 C C . THR A 1 117 ? -10.790 5.447 5.338 1.00 98.69 117 THR A C 1
ATOM 928 O O . THR A 1 117 ? -11.135 5.730 6.482 1.00 98.69 117 THR A O 1
ATOM 931 N N . ASN A 1 118 ? -10.620 4.200 4.904 1.00 98.75 118 ASN A N 1
ATOM 932 C CA . ASN A 1 118 ? -10.406 3.016 5.746 1.00 98.75 118 ASN A CA 1
ATOM 933 C C . ASN A 1 118 ? -9.197 2.256 5.186 1.00 98.75 118 ASN A C 1
ATOM 935 O O . ASN A 1 118 ? -8.836 2.451 4.021 1.00 98.75 118 ASN A O 1
ATOM 939 N N . VAL A 1 119 ? -8.575 1.395 5.991 1.00 98.75 119 VAL A N 1
ATOM 940 C CA . VAL A 1 119 ? -7.456 0.566 5.528 1.00 98.75 119 VAL A CA 1
ATOM 941 C C . VAL A 1 119 ? -7.555 -0.867 6.035 1.00 98.75 119 VAL A C 1
ATOM 943 O O . VAL A 1 119 ? -7.756 -1.113 7.224 1.00 98.75 119 VAL A O 1
ATOM 946 N N . PHE A 1 120 ? -7.396 -1.806 5.111 1.00 98.88 120 PHE A N 1
ATOM 947 C CA . PHE A 1 120 ? -7.535 -3.241 5.341 1.00 98.88 120 PHE A CA 1
ATOM 948 C C . PHE A 1 120 ? -6.301 -3.985 4.844 1.00 98.88 120 PHE A C 1
ATOM 950 O O . PHE A 1 120 ? -5.604 -3.510 3.943 1.00 98.88 120 PHE A O 1
ATOM 957 N N . ASP A 1 121 ? -6.037 -5.158 5.407 1.00 98.69 121 ASP A N 1
ATOM 958 C CA . ASP A 1 121 ? -5.035 -6.067 4.873 1.00 98.69 121 ASP A CA 1
ATOM 959 C C . ASP A 1 121 ? -5.507 -6.612 3.523 1.00 98.69 121 ASP A C 1
ATOM 961 O O . ASP A 1 121 ? -6.633 -7.108 3.375 1.00 98.69 121 ASP A O 1
ATOM 965 N N . ALA A 1 122 ? -4.640 -6.482 2.524 1.00 98.25 122 ALA A N 1
ATOM 966 C CA . ALA A 1 122 ? -4.886 -6.988 1.186 1.00 98.25 122 ALA A CA 1
ATOM 967 C C . ALA A 1 122 ? -4.145 -8.303 0.924 1.00 98.25 122 ALA A C 1
ATOM 969 O O . ALA A 1 122 ? -4.424 -8.945 -0.088 1.00 98.25 122 ALA A O 1
ATOM 970 N N . LEU A 1 123 ? -3.198 -8.719 1.776 1.00 97.88 123 LEU A N 1
ATOM 971 C CA . LEU A 1 123 ? -2.523 -10.005 1.614 1.00 97.88 123 LEU A CA 1
ATOM 972 C C . LEU A 1 123 ? -3.492 -11.150 1.965 1.00 97.88 123 LEU A C 1
ATOM 974 O O . LEU A 1 123 ? -4.076 -11.133 3.048 1.00 97.88 123 LEU A O 1
ATOM 978 N N . PRO A 1 124 ? -3.665 -12.165 1.094 1.00 95.81 124 PRO A N 1
ATOM 979 C CA . PRO A 1 124 ? -4.429 -13.352 1.458 1.00 95.81 124 PRO A CA 1
ATOM 980 C C . PRO A 1 124 ? -3.849 -13.992 2.720 1.00 95.81 124 PRO A C 1
ATOM 982 O O . PRO A 1 124 ? -2.634 -14.185 2.832 1.00 95.81 124 PRO A O 1
ATOM 985 N N . ARG A 1 125 ? -4.715 -14.293 3.689 1.00 94.00 125 ARG A N 1
ATOM 986 C CA . ARG A 1 125 ? -4.307 -14.701 5.039 1.00 94.00 125 ARG A CA 1
ATOM 987 C C . ARG A 1 125 ? -3.488 -15.991 5.029 1.00 94.00 125 ARG A C 1
ATOM 989 O O . ARG A 1 125 ? -2.577 -16.142 5.833 1.00 94.00 125 ARG A O 1
ATOM 996 N N . GLU A 1 126 ? -3.777 -16.887 4.096 1.00 96.12 126 GLU A N 1
ATOM 997 C CA . GLU A 1 126 ? -3.067 -18.142 3.856 1.00 96.12 126 GLU A CA 1
ATOM 998 C C . GLU A 1 126 ? -1.635 -17.956 3.327 1.00 96.12 126 GLU A C 1
ATOM 1000 O O . GLU A 1 126 ? -0.810 -18.857 3.466 1.00 96.12 126 GLU A O 1
ATOM 1005 N N . LEU A 1 127 ? -1.318 -16.791 2.751 1.00 96.56 127 LEU A N 1
ATOM 1006 C CA . LEU A 1 127 ? 0.029 -16.446 2.287 1.00 96.56 127 LEU A CA 1
ATOM 1007 C C . LEU A 1 127 ? 0.851 -15.715 3.359 1.00 96.56 127 LEU A C 1
ATOM 1009 O O . LEU A 1 127 ? 2.070 -15.582 3.221 1.00 96.56 127 LEU A O 1
ATOM 1013 N N . ALA A 1 128 ? 0.210 -15.219 4.420 1.00 97.81 128 ALA A N 1
ATOM 1014 C CA . ALA A 1 128 ? 0.878 -14.454 5.460 1.00 97.81 128 ALA A CA 1
ATOM 1015 C C . ALA A 1 128 ? 1.821 -15.341 6.292 1.00 97.81 128 ALA A C 1
ATOM 1017 O O . ALA A 1 128 ? 1.437 -16.373 6.833 1.00 97.81 128 ALA A O 1
ATOM 1018 N N . GLN A 1 129 ? 3.072 -14.902 6.426 1.00 98.06 129 GLN A N 1
ATOM 1019 C CA . GLN A 1 129 ? 4.111 -15.580 7.211 1.00 98.06 129 GLN A CA 1
ATOM 1020 C C . GLN A 1 129 ? 4.337 -14.909 8.571 1.00 98.06 129 GLN A C 1
ATOM 1022 O O . GLN A 1 129 ? 4.759 -15.556 9.527 1.00 98.06 129 GLN A O 1
ATOM 1027 N N . ARG A 1 130 ? 4.100 -13.596 8.653 1.00 98.00 130 ARG A N 1
ATOM 1028 C CA . ARG A 1 130 ? 4.155 -12.783 9.879 1.00 98.00 130 ARG A CA 1
ATOM 1029 C C . ARG A 1 130 ? 3.125 -11.665 9.789 1.00 98.00 130 ARG A C 1
ATOM 1031 O O . ARG A 1 130 ? 2.722 -11.313 8.684 1.00 98.00 130 ARG A O 1
ATOM 1038 N N . PHE A 1 131 ? 2.798 -11.055 10.922 1.00 98.44 131 PHE A N 1
ATOM 1039 C CA . PHE A 1 131 ? 1.875 -9.926 10.994 1.00 98.44 131 PHE A CA 1
ATOM 1040 C C . PHE A 1 131 ? 2.550 -8.684 11.579 1.00 98.44 131 PHE A C 1
ATOM 1042 O O . PHE A 1 131 ? 3.429 -8.785 12.438 1.00 98.44 131 PHE A O 1
ATOM 1049 N N . ILE A 1 132 ? 2.152 -7.519 11.075 1.00 98.69 132 ILE A N 1
ATOM 1050 C CA . ILE A 1 132 ? 2.420 -6.211 11.669 1.00 98.69 132 ILE A CA 1
ATOM 1051 C C . ILE A 1 132 ? 1.179 -5.818 12.467 1.00 98.69 132 ILE A C 1
ATOM 1053 O O . ILE A 1 132 ? 0.080 -5.751 11.916 1.00 98.69 132 ILE A O 1
ATOM 1057 N N . GLU A 1 133 ? 1.377 -5.561 13.755 1.00 98.31 133 GLU A N 1
ATOM 1058 C CA . GLU A 1 133 ? 0.325 -5.172 14.692 1.00 98.31 133 GLU A CA 1
ATOM 1059 C C . GLU A 1 133 ? 0.052 -3.667 14.615 1.00 98.31 133 GLU A C 1
ATOM 1061 O O . GLU A 1 133 ? 0.978 -2.855 14.681 1.00 98.31 133 GLU A O 1
ATOM 1066 N N . VAL A 1 134 ? -1.222 -3.276 14.536 1.00 98.50 134 VAL A N 1
ATOM 1067 C CA . VAL A 1 134 ? -1.638 -1.868 14.691 1.00 98.50 134 VAL A CA 1
ATOM 1068 C C . VAL A 1 134 ? -1.797 -1.491 16.161 1.00 98.50 134 VAL A C 1
ATOM 1070 O O . VAL A 1 134 ? -1.685 -0.314 16.520 1.00 98.50 134 VAL A O 1
ATOM 1073 N N . LYS A 1 135 ? -2.027 -2.480 17.028 1.00 97.81 135 LYS A N 1
ATOM 1074 C CA . LYS A 1 135 ? -2.179 -2.268 18.466 1.00 97.81 135 LYS A CA 1
ATOM 1075 C C . LYS A 1 135 ? -0.923 -1.624 19.066 1.00 97.81 135 LYS A C 1
ATOM 1077 O O . LYS A 1 135 ? 0.195 -2.038 18.782 1.00 97.81 135 LYS A O 1
ATOM 1082 N N . GLY A 1 136 ? -1.108 -0.604 19.898 1.00 97.00 136 GLY A N 1
ATOM 1083 C CA . GLY A 1 136 ? -0.046 0.174 20.537 1.00 97.00 136 GLY A CA 1
ATOM 1084 C C . GLY A 1 136 ? 0.675 1.158 19.611 1.00 97.00 136 GLY A C 1
ATOM 1085 O O . GLY A 1 136 ? 1.621 1.812 20.043 1.00 97.00 136 GLY A O 1
ATOM 1086 N N . THR A 1 137 ? 0.263 1.282 18.346 1.00 98.38 137 THR A N 1
ATOM 1087 C CA . THR A 1 137 ? 0.891 2.210 17.396 1.00 98.38 137 THR A CA 1
ATOM 1088 C C . THR A 1 137 ? 0.248 3.595 17.424 1.00 98.38 137 THR A C 1
ATOM 1090 O O . THR A 1 137 ? -0.896 3.767 17.841 1.00 98.38 137 THR A O 1
ATOM 1093 N N . VAL A 1 138 ? 0.950 4.577 16.846 1.00 97.88 138 VAL A N 1
ATOM 1094 C CA . VAL A 1 138 ? 0.441 5.945 16.618 1.00 97.88 138 VAL A CA 1
ATOM 1095 C C . VAL A 1 138 ? -0.796 6.014 15.715 1.00 97.88 138 VAL A C 1
ATOM 1097 O O . VAL A 1 138 ? -1.405 7.075 15.596 1.00 97.88 138 VAL A O 1
ATOM 1100 N N . VAL A 1 139 ? -1.131 4.923 15.016 1.00 98.25 139 VAL A N 1
ATOM 1101 C CA . VAL A 1 139 ? -2.376 4.831 14.251 1.00 98.25 139 VAL A CA 1
ATOM 1102 C C . VAL A 1 139 ? -3.531 4.568 15.205 1.00 98.25 139 VAL A C 1
ATOM 1104 O O . VAL A 1 139 ? -4.468 5.357 15.192 1.00 98.25 139 VAL A O 1
ATOM 1107 N N . GLN A 1 140 ? -3.442 3.522 16.039 1.00 97.50 140 GLN A N 1
ATOM 1108 C CA . GLN A 1 140 ? -4.492 3.180 17.004 1.00 97.50 140 GLN A CA 1
ATOM 1109 C C . GLN A 1 140 ? -4.780 4.357 17.938 1.00 97.50 140 GLN A C 1
ATOM 1111 O O . GLN A 1 140 ? -5.924 4.787 18.052 1.00 97.50 140 GLN A O 1
ATOM 1116 N N . THR A 1 141 ? -3.738 4.888 18.579 1.00 97.00 141 THR A N 1
ATOM 1117 C CA . THR A 1 141 ? -3.878 5.871 19.663 1.00 97.00 141 THR A CA 1
ATOM 1118 C C . THR A 1 141 ? -4.266 7.265 19.180 1.00 97.00 141 THR A C 1
ATOM 1120 O O . THR A 1 141 ? -4.331 8.204 19.968 1.00 97.00 141 THR A O 1
ATOM 1123 N N . PHE A 1 142 ? -4.544 7.437 17.883 1.00 97.25 142 PHE A N 1
ATOM 1124 C CA . PHE A 1 142 ? -5.015 8.714 17.361 1.00 97.25 142 PHE A CA 1
ATOM 1125 C C . PHE A 1 142 ? -6.372 9.134 17.934 1.00 97.25 142 PHE A C 1
ATOM 1127 O O . PHE A 1 142 ? -6.662 10.327 17.970 1.00 97.25 142 PHE A O 1
ATOM 1134 N N . GLY A 1 143 ? -7.181 8.168 18.372 1.00 95.31 143 GLY A N 1
ATOM 1135 C CA . GLY A 1 143 ? -8.460 8.429 19.020 1.00 95.31 143 GLY A CA 1
ATOM 1136 C C . GLY A 1 143 ? -8.338 9.066 20.402 1.00 95.31 143 GLY A C 1
ATOM 1137 O O . GLY A 1 143 ? -9.369 9.423 20.954 1.00 95.31 143 GLY A O 1
ATOM 1138 N N . ASP A 1 144 ? -7.125 9.213 20.948 1.00 96.19 144 ASP A N 1
ATOM 1139 C CA . ASP A 1 144 ? -6.856 9.795 22.270 1.00 96.19 144 ASP A CA 1
ATOM 1140 C C . ASP A 1 144 ? -7.684 9.139 23.394 1.00 96.19 144 ASP A C 1
ATOM 1142 O O . ASP A 1 144 ? -8.235 9.801 24.271 1.00 96.19 144 ASP A O 1
ATOM 1146 N N . GLY A 1 145 ? -7.822 7.809 23.330 1.00 97.12 145 GLY A N 1
ATOM 1147 C CA . GLY A 1 145 ? -8.573 7.003 24.296 1.00 97.12 145 GLY A CA 1
ATOM 1148 C C . GLY A 1 145 ? -10.031 6.744 23.914 1.00 97.12 145 GLY A C 1
ATOM 1149 O O . GLY A 1 145 ? -10.716 6.005 24.619 1.00 97.12 145 GLY A O 1
ATOM 1150 N N . PHE A 1 146 ? -10.508 7.309 22.802 1.00 97.50 146 PHE A N 1
ATOM 1151 C CA . PHE A 1 146 ? -11.855 7.075 22.270 1.00 97.50 146 PHE A CA 1
ATOM 1152 C C . PHE A 1 146 ? -11.896 6.027 21.147 1.00 97.50 146 PHE A C 1
ATOM 1154 O O . PHE A 1 146 ? -12.945 5.810 20.537 1.00 97.50 146 PHE A O 1
ATOM 1161 N N . GLU A 1 147 ? -10.769 5.396 20.820 1.00 97.94 147 GLU A N 1
ATOM 1162 C CA . GLU A 1 147 ? -10.741 4.269 19.896 1.00 97.94 147 GLU A CA 1
ATOM 1163 C C . GLU A 1 147 ? -11.344 2.986 20.492 1.00 97.94 147 GLU A C 1
ATOM 1165 O O . GLU A 1 147 ? -11.150 2.653 21.659 1.00 97.94 147 GLU A O 1
ATOM 1170 N N . GLU A 1 148 ? -12.039 2.218 19.654 1.00 98.06 148 GLU A N 1
ATOM 1171 C CA . GLU A 1 148 ? -12.699 0.969 20.038 1.00 98.06 148 GLU A CA 1
ATOM 1172 C C . GLU A 1 148 ? -12.127 -0.206 19.236 1.00 98.06 148 GLU A C 1
ATOM 1174 O O . GLU A 1 148 ? -12.010 -0.142 18.010 1.00 98.06 148 GLU A O 1
ATOM 1179 N N . GLU A 1 149 ? -11.823 -1.321 19.902 1.00 98.31 149 GLU A N 1
ATOM 1180 C CA . GLU A 1 149 ? -11.662 -2.603 19.212 1.00 98.31 149 GLU A CA 1
ATOM 1181 C C . GLU A 1 149 ? -13.044 -3.124 18.792 1.00 98.31 149 GLU A C 1
ATOM 1183 O O . GLU A 1 149 ? -13.938 -3.265 19.623 1.00 98.31 149 GLU A O 1
ATOM 1188 N N . THR A 1 150 ? -13.236 -3.428 17.507 1.00 98.31 150 THR A N 1
ATOM 1189 C CA . THR A 1 150 ? -14.532 -3.891 16.991 1.00 98.31 150 THR A CA 1
ATOM 1190 C C . THR A 1 150 ? -14.389 -4.873 15.829 1.00 98.31 150 THR A C 1
ATOM 1192 O O . THR A 1 150 ? -13.300 -5.085 15.293 1.00 98.31 150 THR A O 1
ATOM 1195 N N . THR A 1 151 ? -15.503 -5.484 15.428 1.00 98.38 151 THR A N 1
ATOM 1196 C CA . THR A 1 151 ? -15.611 -6.230 14.169 1.00 98.38 151 THR A CA 1
ATOM 1197 C C . THR A 1 151 ? -16.450 -5.413 13.197 1.00 98.38 151 THR A C 1
ATOM 1199 O O . THR A 1 151 ? -17.642 -5.215 13.418 1.00 98.38 151 THR A O 1
ATOM 1202 N N . ALA A 1 152 ? -15.833 -4.944 12.118 1.00 97.88 152 ALA A N 1
ATOM 1203 C CA . ALA A 1 152 ? -16.493 -4.177 11.069 1.00 97.88 152 ALA A CA 1
ATOM 1204 C C . ALA A 1 152 ? -16.156 -4.800 9.716 1.00 97.88 152 ALA A C 1
ATOM 1206 O O . ALA A 1 152 ? -15.026 -5.230 9.498 1.00 97.88 152 ALA A O 1
ATOM 1207 N N . PHE A 1 153 ? -17.132 -4.866 8.808 1.00 97.50 153 PHE A N 1
ATOM 1208 C CA . PHE A 1 153 ? -16.920 -5.386 7.447 1.00 97.50 153 PHE A CA 1
ATOM 1209 C C . PHE A 1 153 ? -16.389 -6.833 7.410 1.00 97.50 153 PHE A C 1
ATOM 1211 O O . PHE A 1 153 ? -15.611 -7.202 6.535 1.00 97.50 153 PHE A O 1
ATOM 1218 N N . GLY A 1 154 ? -16.767 -7.644 8.408 1.00 97.19 154 GLY A N 1
ATOM 1219 C CA . GLY A 1 154 ? -16.263 -9.012 8.571 1.00 97.19 154 GLY A CA 1
ATOM 1220 C C . GLY A 1 154 ? -14.789 -9.100 8.985 1.00 97.19 154 GLY A C 1
ATOM 1221 O O . GLY A 1 154 ? -14.196 -10.168 8.870 1.00 97.19 154 GLY A O 1
ATOM 1222 N N . ARG A 1 155 ? -14.191 -7.995 9.449 1.00 97.88 155 ARG A N 1
ATOM 1223 C CA . ARG A 1 155 ? -12.776 -7.891 9.820 1.00 97.88 155 ARG A CA 1
ATOM 1224 C C . ARG A 1 155 ? -12.611 -7.383 11.243 1.00 97.88 155 ARG A C 1
ATOM 1226 O O . ARG A 1 155 ? -13.402 -6.573 11.729 1.00 97.88 155 ARG A O 1
ATOM 1233 N N . GLU A 1 156 ? -11.552 -7.833 11.903 1.00 98.25 156 GLU A N 1
ATOM 1234 C CA . GLU A 1 156 ? -11.157 -7.308 13.207 1.00 98.25 156 GLU A CA 1
ATOM 1235 C C . GLU A 1 156 ? -10.467 -5.959 13.016 1.00 98.25 156 GLU A C 1
ATOM 1237 O O . GLU A 1 156 ? -9.404 -5.871 12.403 1.00 98.25 156 GLU A O 1
ATOM 1242 N N . THR A 1 157 ? -11.059 -4.893 13.544 1.00 98.69 157 THR A N 1
ATOM 1243 C CA . THR A 1 157 ? -10.613 -3.519 13.292 1.00 98.69 157 THR A CA 1
ATOM 1244 C C . THR A 1 157 ? -10.488 -2.721 14.583 1.00 98.69 157 THR A C 1
ATOM 1246 O O . THR A 1 157 ? -11.082 -3.060 15.610 1.00 98.69 157 THR A O 1
ATOM 1249 N N . PHE A 1 158 ? -9.722 -1.639 14.523 1.00 98.69 158 PHE A N 1
ATOM 1250 C CA . PHE A 1 158 ? -9.914 -0.494 15.399 1.00 98.69 158 PHE A CA 1
ATOM 1251 C C . PHE A 1 158 ? -10.833 0.505 14.704 1.00 98.69 158 PHE A C 1
ATOM 1253 O O . PHE A 1 158 ? -10.624 0.837 13.535 1.00 98.69 158 PHE A O 1
ATOM 1260 N N . LYS A 1 159 ? -11.825 0.999 15.439 1.00 98.56 159 LYS A N 1
ATOM 1261 C CA . LYS A 1 159 ? -12.708 2.095 15.053 1.00 98.56 159 LYS A CA 1
ATOM 1262 C C . LYS A 1 159 ? -12.260 3.342 15.801 1.00 98.56 159 LYS A C 1
ATOM 1264 O O . LYS A 1 159 ? -12.353 3.406 17.022 1.00 98.56 159 LYS A O 1
ATOM 1269 N N . ILE A 1 160 ? -11.754 4.319 15.063 1.00 98.56 160 ILE A N 1
ATOM 1270 C CA . ILE A 1 160 ? -11.060 5.486 15.612 1.00 98.56 160 ILE A CA 1
ATOM 1271 C C . ILE A 1 160 ? -11.848 6.745 15.235 1.00 98.56 160 ILE A C 1
ATOM 1273 O O . ILE A 1 160 ? -12.143 6.930 14.047 1.00 98.56 160 ILE A O 1
ATOM 1277 N N . PRO A 1 161 ? -12.220 7.610 16.194 1.00 97.88 161 PRO A N 1
ATOM 1278 C CA . PRO A 1 161 ? -12.934 8.839 15.880 1.00 97.88 161 PRO A CA 1
ATOM 1279 C C . PRO A 1 161 ? -12.055 9.805 15.080 1.00 97.88 161 PRO A C 1
ATOM 1281 O O . PRO A 1 161 ? -10.855 9.947 15.310 1.00 97.88 161 PRO A O 1
ATOM 1284 N N . ARG A 1 162 ? -12.678 10.492 14.127 1.00 95.44 162 ARG A N 1
ATOM 1285 C CA . ARG A 1 162 ? -12.104 11.576 13.326 1.00 95.44 162 ARG A CA 1
ATOM 1286 C C . ARG A 1 162 ? -13.127 12.693 13.168 1.00 95.44 162 ARG A C 1
ATOM 1288 O O . ARG A 1 162 ? -14.321 12.495 13.372 1.00 95.44 162 ARG A O 1
ATOM 1295 N N . MET A 1 163 ? -12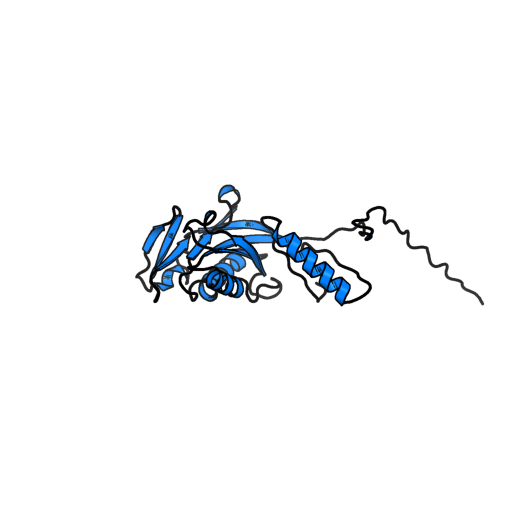.673 13.857 12.706 1.00 95.56 163 MET A N 1
ATOM 1296 C CA . MET A 1 163 ? -13.555 14.997 12.411 1.00 95.56 163 MET A CA 1
ATOM 1297 C C . MET A 1 163 ? -14.689 14.652 11.440 1.00 95.56 163 MET A C 1
ATOM 1299 O O . MET A 1 163 ? -15.781 15.201 11.533 1.00 95.56 163 MET A O 1
ATOM 1303 N N . ASP A 1 164 ? -14.436 13.740 10.505 1.00 94.69 164 ASP A N 1
ATOM 1304 C CA . ASP A 1 164 ? -15.404 13.300 9.512 1.00 94.69 164 ASP A CA 1
ATOM 1305 C C . ASP A 1 164 ? -16.072 11.965 9.882 1.00 94.69 164 ASP A C 1
ATOM 1307 O O . ASP A 1 164 ? -16.585 11.267 9.010 1.00 94.69 164 ASP A O 1
ATOM 1311 N N . GLY A 1 165 ? -16.116 11.596 11.162 1.00 95.69 165 GLY A N 1
ATOM 1312 C CA . GLY A 1 165 ? -16.787 10.393 11.652 1.00 95.69 165 GLY A CA 1
ATOM 1313 C C . GLY A 1 165 ? -15.801 9.340 12.139 1.00 95.69 165 GLY A C 1
ATOM 1314 O O . GLY A 1 165 ? -15.128 9.549 13.139 1.00 95.69 165 GLY A O 1
ATOM 1315 N N . TRP A 1 166 ? -15.741 8.191 11.466 1.00 97.50 166 TRP A N 1
ATOM 1316 C CA . TRP A 1 166 ? -14.966 7.036 11.928 1.00 97.50 166 TRP A CA 1
ATOM 1317 C C . TRP A 1 166 ? -13.925 6.607 10.895 1.00 97.50 166 TRP A C 1
ATOM 1319 O O . TRP A 1 166 ? -14.185 6.612 9.690 1.00 97.50 166 TRP A O 1
ATOM 1329 N N . PHE A 1 167 ? -12.749 6.231 11.383 1.00 98.56 167 PHE A N 1
ATOM 1330 C CA . PHE A 1 167 ? -11.688 5.566 10.640 1.00 98.56 167 PHE A CA 1
ATOM 1331 C C . PHE A 1 167 ? -11.602 4.115 11.096 1.00 98.56 167 PHE A C 1
ATOM 1333 O O . PHE A 1 167 ? -11.409 3.863 12.284 1.00 98.56 167 PHE A O 1
ATOM 1340 N N . TYR A 1 168 ? -11.734 3.179 10.160 1.00 98.81 168 TYR A N 1
ATOM 1341 C CA . TYR A 1 168 ? -11.532 1.761 10.427 1.00 98.81 168 TYR A CA 1
ATOM 1342 C C . TYR A 1 168 ? -10.180 1.316 9.872 1.00 98.81 168 TYR A C 1
ATOM 1344 O O . TYR A 1 168 ? -9.872 1.528 8.695 1.00 98.81 168 TYR A O 1
ATOM 1352 N N . VAL A 1 169 ? -9.386 0.686 10.732 1.00 98.81 169 VAL A N 1
ATOM 1353 C CA . VAL A 1 169 ? -8.103 0.069 10.388 1.00 98.81 169 VAL A CA 1
ATOM 1354 C C . VAL A 1 169 ? -8.081 -1.362 10.895 1.00 98.81 169 VAL A C 1
ATOM 1356 O O . VAL A 1 169 ? -8.379 -1.611 12.062 1.00 98.81 169 VAL A O 1
ATOM 1359 N N . GLU A 1 170 ? -7.754 -2.310 10.025 1.00 98.62 170 GLU A N 1
ATOM 1360 C CA . GLU A 1 170 ? -7.602 -3.714 10.414 1.00 98.62 170 GLU A CA 1
ATOM 1361 C C . GLU A 1 170 ? -6.474 -3.890 11.439 1.00 98.62 170 GLU A C 1
ATOM 1363 O O . GLU A 1 170 ? -5.453 -3.206 11.378 1.00 98.62 170 GLU A O 1
ATOM 1368 N N . LYS A 1 171 ? -6.670 -4.772 12.425 1.00 98.44 171 LYS A N 1
ATOM 1369 C CA . LYS A 1 171 ? -5.737 -4.906 13.558 1.00 98.44 171 LYS A CA 1
ATOM 1370 C C . LYS A 1 171 ? -4.371 -5.464 13.150 1.00 98.44 171 LYS A C 1
ATOM 1372 O O . LYS A 1 171 ? -3.365 -5.108 13.764 1.00 98.44 171 LYS A O 1
ATOM 1377 N N . HIS A 1 172 ? -4.353 -6.310 12.122 1.00 98.25 172 HIS A N 1
ATOM 1378 C CA . HIS A 1 172 ? -3.192 -7.081 11.699 1.00 98.25 172 HIS A CA 1
ATOM 1379 C C . HIS A 1 172 ? -2.984 -6.918 10.196 1.00 98.25 172 HIS A C 1
ATOM 1381 O O . HIS A 1 172 ? -3.927 -7.074 9.426 1.00 98.25 172 HIS A O 1
ATOM 1387 N N . PHE A 1 173 ? -1.743 -6.670 9.785 1.00 98.81 173 PHE A N 1
ATOM 1388 C CA . PHE A 1 173 ? -1.350 -6.663 8.377 1.00 98.81 173 PHE A CA 1
ATOM 1389 C C . PHE A 1 173 ? -0.383 -7.802 8.092 1.00 98.81 173 PHE A C 1
ATOM 1391 O O . PHE A 1 173 ? 0.722 -7.844 8.643 1.00 98.81 173 PHE A O 1
ATOM 1398 N N . GLY A 1 174 ? -0.798 -8.731 7.239 1.00 98.69 174 GLY A N 1
ATOM 1399 C CA . GLY A 1 174 ? -0.002 -9.854 6.793 1.00 98.69 174 GLY A CA 1
ATOM 1400 C C . GLY A 1 174 ? 1.233 -9.412 6.017 1.00 98.69 174 GLY A C 1
ATOM 1401 O O . GLY A 1 174 ? 1.240 -8.447 5.250 1.00 98.69 174 GLY A O 1
ATOM 1402 N N . THR A 1 175 ? 2.310 -10.163 6.208 1.00 98.62 175 THR A N 1
ATOM 1403 C CA . THR A 1 175 ? 3.566 -9.978 5.487 1.00 98.62 175 THR A CA 1
ATOM 1404 C C . THR A 1 175 ? 4.078 -11.303 4.949 1.00 98.62 175 THR A C 1
ATOM 1406 O O . THR A 1 175 ? 3.923 -12.352 5.579 1.00 98.62 175 THR A O 1
ATOM 1409 N N . ILE A 1 176 ? 4.735 -11.246 3.797 1.00 98.31 176 ILE A N 1
ATOM 1410 C CA . ILE A 1 176 ? 5.374 -12.385 3.134 1.00 98.31 176 ILE A CA 1
ATOM 1411 C C . ILE A 1 176 ? 6.797 -12.007 2.707 1.00 98.31 176 ILE A C 1
ATOM 1413 O O . ILE A 1 176 ? 7.131 -10.829 2.564 1.00 98.31 176 ILE A O 1
ATOM 1417 N N . LYS A 1 177 ? 7.663 -13.002 2.499 1.00 97.69 177 LYS A N 1
ATOM 1418 C CA . LYS A 1 177 ? 8.909 -12.817 1.748 1.00 97.69 177 LYS A CA 1
ATOM 1419 C C . LYS A 1 177 ? 8.623 -12.748 0.242 1.00 97.69 177 LYS A C 1
ATOM 1421 O O . LYS A 1 177 ? 8.484 -13.785 -0.398 1.00 97.69 177 LYS A O 1
ATOM 1426 N N . GLY A 1 178 ? 8.544 -11.533 -0.295 1.00 95.31 178 GLY A N 1
ATOM 1427 C CA . GLY A 1 178 ? 8.422 -11.254 -1.725 1.00 95.31 178 GLY A CA 1
ATOM 1428 C C . GLY A 1 178 ? 9.773 -11.127 -2.438 1.00 95.31 178 GLY A C 1
ATOM 1429 O O . GLY A 1 178 ? 10.838 -11.388 -1.865 1.00 95.31 178 GLY A O 1
ATOM 1430 N N . VAL A 1 179 ? 9.711 -10.691 -3.696 1.00 95.19 179 VAL A N 1
ATOM 1431 C CA . VAL A 1 179 ? 10.865 -10.458 -4.576 1.00 95.19 179 VAL A CA 1
ATOM 1432 C C . VAL A 1 179 ? 10.939 -8.972 -4.927 1.00 95.19 179 VAL A C 1
ATOM 1434 O O . VAL A 1 179 ? 9.927 -8.361 -5.258 1.00 95.19 179 VAL A O 1
ATOM 1437 N N . ALA A 1 180 ? 12.135 -8.396 -4.855 1.00 93.44 180 ALA A N 1
ATOM 1438 C CA . ALA A 1 180 ? 12.432 -7.015 -5.221 1.00 93.44 180 ALA A CA 1
ATOM 1439 C C . ALA A 1 180 ? 13.612 -6.958 -6.205 1.00 93.44 180 ALA A C 1
ATOM 1441 O O . ALA A 1 180 ? 14.435 -7.872 -6.251 1.00 93.44 180 ALA A O 1
ATOM 1442 N N . GLY A 1 181 ? 13.707 -5.871 -6.975 1.00 90.06 181 GLY A N 1
ATOM 1443 C CA . GLY A 1 181 ? 14.816 -5.634 -7.912 1.00 90.06 181 GLY A CA 1
ATOM 1444 C C . GLY A 1 181 ? 14.658 -6.266 -9.298 1.00 90.06 181 GLY A C 1
ATOM 1445 O O . GLY A 1 181 ? 15.544 -6.105 -10.125 1.00 90.06 181 GLY A O 1
ATOM 1446 N N . GLY A 1 182 ? 13.536 -6.939 -9.577 1.00 92.44 182 GLY A N 1
ATOM 1447 C CA . GLY A 1 182 ? 13.235 -7.430 -10.923 1.00 92.44 182 GLY A CA 1
ATOM 1448 C C . GLY A 1 182 ? 13.171 -6.280 -11.931 1.00 92.44 182 GLY A C 1
ATOM 1449 O O . GLY A 1 182 ? 12.409 -5.331 -11.738 1.00 92.44 182 GLY A O 1
ATOM 1450 N N . MET A 1 183 ? 13.964 -6.360 -12.997 1.00 93.31 183 MET A N 1
ATOM 1451 C CA . MET A 1 183 ? 14.053 -5.333 -14.029 1.00 93.31 183 MET A CA 1
ATOM 1452 C C . MET A 1 183 ? 14.461 -5.910 -15.386 1.00 93.31 183 MET A C 1
ATOM 1454 O O . MET A 1 183 ? 15.036 -6.990 -15.486 1.00 93.31 183 MET A O 1
ATOM 1458 N N . PHE A 1 184 ? 14.192 -5.140 -16.432 1.00 93.38 184 PHE A N 1
ATOM 1459 C CA . PHE A 1 184 ? 14.736 -5.335 -17.769 1.00 93.38 184 PHE A CA 1
ATOM 1460 C C . PHE A 1 184 ? 15.034 -3.963 -18.379 1.00 93.38 184 PHE A C 1
ATOM 1462 O O . PHE A 1 184 ? 14.453 -2.954 -17.971 1.00 93.38 184 PHE A O 1
ATOM 1469 N N . LEU A 1 185 ? 15.957 -3.918 -19.338 1.00 93.38 185 LEU A N 1
ATOM 1470 C CA . LEU A 1 185 ? 16.335 -2.687 -20.025 1.00 93.38 185 LEU A CA 1
ATOM 1471 C C . LEU A 1 185 ? 15.614 -2.591 -21.369 1.00 93.38 185 LEU A C 1
ATOM 1473 O O . LEU A 1 185 ? 15.536 -3.565 -22.114 1.00 93.38 185 LEU A O 1
ATOM 1477 N N . ILE A 1 186 ? 15.114 -1.398 -21.689 1.00 93.19 186 ILE A N 1
ATOM 1478 C CA . ILE A 1 186 ? 14.538 -1.081 -22.997 1.00 93.19 186 ILE A CA 1
ATOM 1479 C C . ILE A 1 186 ? 15.553 -0.226 -23.748 1.00 93.19 186 ILE A C 1
ATOM 1481 O O . ILE A 1 186 ? 15.791 0.925 -23.387 1.00 93.19 186 ILE A O 1
ATOM 1485 N N . LEU A 1 187 ? 16.156 -0.796 -24.789 1.00 93.56 187 LEU A N 1
ATOM 1486 C CA . LEU A 1 187 ? 17.093 -0.098 -25.661 1.00 93.56 187 LEU A CA 1
ATOM 1487 C C . LEU A 1 187 ? 16.359 0.284 -26.948 1.00 93.56 187 LEU A C 1
ATOM 1489 O O . LEU A 1 187 ? 15.844 -0.583 -27.652 1.00 93.56 187 LEU A O 1
ATOM 1493 N N . ALA A 1 188 ? 16.310 1.578 -27.258 1.00 94.06 188 ALA A N 1
ATOM 1494 C CA . ALA A 1 188 ? 15.642 2.100 -28.446 1.00 94.06 188 ALA A CA 1
ATOM 1495 C C . ALA A 1 188 ? 16.520 3.126 -29.172 1.00 94.06 188 ALA A C 1
ATOM 1497 O O . ALA A 1 188 ? 17.473 3.661 -28.612 1.00 94.06 188 ALA A O 1
ATOM 1498 N N . SER A 1 189 ? 16.183 3.417 -30.429 1.00 95.12 189 SER A N 1
ATOM 1499 C CA . SER A 1 189 ? 16.909 4.380 -31.268 1.00 95.12 189 SER A CA 1
ATOM 1500 C C . SER A 1 189 ? 16.609 5.848 -30.945 1.00 95.12 189 SER A C 1
ATOM 1502 O O . SER A 1 189 ? 17.271 6.727 -31.488 1.00 95.12 189 SER A O 1
ATOM 1504 N N . SER A 1 190 ? 15.601 6.129 -30.111 1.00 96.19 190 SER A N 1
ATOM 1505 C CA . SER A 1 190 ? 15.275 7.474 -29.630 1.00 96.19 190 SER A CA 1
ATOM 1506 C C . SER A 1 190 ? 14.688 7.442 -28.220 1.00 96.19 190 SER A C 1
ATOM 1508 O O . SER A 1 190 ? 14.091 6.442 -27.811 1.00 96.19 190 SER A O 1
ATOM 1510 N N . GLU A 1 191 ? 14.824 8.559 -27.504 1.00 93.88 191 GLU A N 1
ATOM 1511 C CA . GLU A 1 191 ? 14.270 8.756 -26.158 1.00 93.88 191 GLU A CA 1
ATOM 1512 C C . GLU A 1 191 ? 12.745 8.575 -26.147 1.00 93.88 191 GLU A C 1
ATOM 1514 O O . GLU A 1 191 ? 12.231 7.785 -25.357 1.00 93.88 191 GLU A O 1
ATOM 1519 N N . ASP A 1 192 ? 12.036 9.195 -27.096 1.00 95.69 192 ASP A N 1
ATOM 1520 C CA . ASP A 1 192 ? 10.579 9.061 -27.242 1.00 95.69 192 ASP A CA 1
ATOM 1521 C C . ASP A 1 192 ? 10.135 7.603 -27.430 1.00 95.69 192 ASP A C 1
ATOM 1523 O O . ASP A 1 192 ? 9.131 7.167 -26.864 1.00 95.69 192 ASP A O 1
ATOM 1527 N N . SER A 1 193 ? 10.891 6.823 -28.213 1.00 95.81 193 SER A N 1
ATOM 1528 C CA . SER A 1 193 ? 10.576 5.409 -28.447 1.00 95.81 193 SER A CA 1
ATOM 1529 C C . SER A 1 193 ? 10.798 4.572 -27.188 1.00 95.81 193 SER A C 1
ATOM 1531 O O . SER A 1 193 ? 9.976 3.708 -26.879 1.00 95.81 193 SER A O 1
ATOM 1533 N N . ALA A 1 194 ? 11.884 4.834 -26.450 1.00 94.06 194 ALA A N 1
ATOM 1534 C CA . ALA A 1 194 ? 12.174 4.159 -25.188 1.00 94.06 194 ALA A CA 1
ATOM 1535 C C . ALA A 1 194 ? 11.101 4.465 -24.136 1.00 94.06 194 ALA A C 1
ATOM 1537 O O . ALA A 1 194 ? 10.581 3.543 -23.506 1.00 94.06 194 ALA A O 1
ATOM 1538 N N . LEU A 1 195 ? 10.727 5.741 -23.988 1.00 94.50 195 LEU A N 1
ATOM 1539 C CA . LEU A 1 195 ? 9.715 6.171 -23.028 1.00 94.50 195 LEU A CA 1
ATOM 1540 C C . LEU A 1 195 ? 8.349 5.564 -23.352 1.00 94.50 195 LEU A C 1
ATOM 1542 O O . LEU A 1 195 ? 7.746 4.937 -22.486 1.00 94.50 195 LEU A O 1
ATOM 1546 N N . LYS A 1 196 ? 7.904 5.645 -24.610 1.00 95.56 196 LYS A N 1
ATOM 1547 C CA . LYS A 1 196 ? 6.627 5.058 -25.038 1.00 95.56 196 LYS A CA 1
ATOM 1548 C C . LYS A 1 196 ? 6.573 3.546 -24.799 1.00 95.56 196 LYS A C 1
ATOM 1550 O O . LYS A 1 196 ? 5.546 3.013 -24.382 1.00 95.56 196 LYS A O 1
ATOM 1555 N N . ALA A 1 197 ? 7.671 2.835 -25.058 1.00 95.25 197 ALA A N 1
ATOM 1556 C CA . ALA A 1 197 ? 7.759 1.407 -24.769 1.00 95.25 197 ALA A CA 1
ATOM 1557 C C . ALA A 1 197 ? 7.714 1.120 -23.256 1.00 95.25 197 ALA A C 1
ATOM 1559 O O . ALA A 1 197 ? 7.033 0.181 -22.840 1.00 95.25 197 ALA A O 1
ATOM 1560 N N . ALA A 1 198 ? 8.379 1.937 -22.433 1.00 94.50 198 ALA A N 1
ATOM 1561 C CA . ALA A 1 198 ? 8.351 1.817 -20.977 1.00 94.50 198 ALA A CA 1
ATOM 1562 C C . ALA A 1 198 ? 6.956 2.089 -20.389 1.00 94.50 198 ALA A C 1
ATOM 1564 O O . ALA A 1 198 ? 6.504 1.344 -19.521 1.00 94.50 198 ALA A O 1
ATOM 1565 N N . GLU A 1 199 ? 6.248 3.107 -20.881 1.00 94.81 199 GLU A N 1
ATOM 1566 C CA . GLU A 1 199 ? 4.867 3.408 -20.482 1.00 94.81 199 GLU A CA 1
ATOM 1567 C C . GLU A 1 199 ? 3.926 2.247 -20.826 1.00 94.81 199 GLU A C 1
ATOM 1569 O O . GLU A 1 199 ? 3.194 1.773 -19.958 1.00 94.81 199 GLU A O 1
ATOM 1574 N N . ASN A 1 200 ? 4.018 1.702 -22.044 1.00 95.44 200 ASN A N 1
ATOM 1575 C CA . ASN A 1 200 ? 3.242 0.524 -22.444 1.00 95.44 200 ASN A CA 1
ATOM 1576 C C . ASN A 1 200 ? 3.537 -0.699 -21.563 1.00 95.44 200 ASN A C 1
ATOM 1578 O O . ASN A 1 200 ? 2.620 -1.437 -21.199 1.00 95.44 200 ASN A O 1
ATOM 1582 N N . ALA A 1 201 ? 4.804 -0.916 -21.198 1.00 94.31 201 ALA A N 1
ATOM 1583 C CA . ALA A 1 201 ? 5.176 -1.992 -20.287 1.00 94.31 201 ALA A CA 1
ATOM 1584 C C . ALA A 1 201 ? 4.550 -1.803 -18.896 1.00 94.31 201 ALA A C 1
ATOM 1586 O O . ALA A 1 201 ? 4.080 -2.771 -18.302 1.00 94.31 201 ALA A O 1
ATOM 1587 N N . LEU A 1 202 ? 4.485 -0.570 -18.386 1.00 92.62 202 LEU A N 1
ATOM 1588 C CA . LEU A 1 202 ? 3.839 -0.287 -17.105 1.00 92.62 202 LEU A CA 1
ATOM 1589 C C . LEU A 1 202 ? 2.329 -0.483 -17.137 1.00 92.62 202 LEU A C 1
ATOM 1591 O O . LEU A 1 202 ? 1.790 -1.028 -16.177 1.00 92.62 202 LEU A O 1
ATOM 1595 N N . GLU A 1 203 ? 1.655 -0.097 -18.220 1.00 93.19 203 GLU A N 1
ATOM 1596 C CA . GLU A 1 203 ? 0.230 -0.402 -18.381 1.00 93.19 203 GLU A CA 1
ATOM 1597 C C . GLU A 1 203 ? -0.021 -1.914 -18.387 1.00 93.19 203 GLU A C 1
ATOM 1599 O O . GLU A 1 203 ? -0.947 -2.383 -17.727 1.00 93.19 203 GLU A O 1
ATOM 1604 N N . ALA A 1 204 ? 0.843 -2.696 -19.042 1.00 93.50 204 ALA A N 1
ATOM 1605 C CA . ALA A 1 204 ? 0.743 -4.153 -19.015 1.00 93.50 204 ALA A CA 1
ATOM 1606 C C . ALA A 1 204 ? 0.978 -4.727 -17.605 1.00 93.50 204 ALA A C 1
ATOM 1608 O O . ALA A 1 204 ? 0.225 -5.597 -17.168 1.00 93.50 204 ALA A O 1
ATOM 1609 N N . VAL A 1 205 ? 1.967 -4.222 -16.857 1.00 92.56 205 VAL A N 1
ATOM 1610 C CA . VAL A 1 205 ? 2.267 -4.698 -15.493 1.00 92.56 205 VAL A CA 1
ATOM 1611 C C . VAL A 1 205 ? 1.085 -4.517 -14.539 1.00 92.56 205 VAL A C 1
ATOM 1613 O O . VAL A 1 205 ? 0.865 -5.387 -13.702 1.00 92.56 205 VAL A O 1
ATOM 1616 N N . LYS A 1 206 ? 0.274 -3.461 -14.691 1.00 89.62 206 LYS A N 1
ATOM 1617 C CA . LYS A 1 206 ? -0.932 -3.248 -13.861 1.00 89.62 206 LYS A CA 1
ATOM 1618 C C . LYS A 1 206 ? -1.956 -4.384 -13.961 1.00 89.62 206 LYS A C 1
ATOM 1620 O O . LYS A 1 206 ? -2.821 -4.497 -13.100 1.00 89.62 206 LYS A O 1
ATOM 1625 N N . THR A 1 207 ? -1.889 -5.203 -15.012 1.00 89.94 207 THR A N 1
ATOM 1626 C CA . THR A 1 207 ? -2.788 -6.354 -15.203 1.00 89.94 207 THR A CA 1
ATOM 1627 C C . THR A 1 207 ? -2.310 -7.619 -14.489 1.00 89.94 207 THR A C 1
ATOM 1629 O O . THR A 1 207 ? -3.047 -8.602 -14.438 1.00 89.94 207 THR A O 1
ATOM 1632 N N . VAL A 1 208 ? -1.093 -7.613 -13.933 1.00 93.19 208 VAL A N 1
ATOM 1633 C CA . VAL A 1 208 ? -0.490 -8.769 -13.265 1.00 93.19 208 VAL A CA 1
ATOM 1634 C C . VAL A 1 208 ? -0.723 -8.664 -11.753 1.00 93.19 208 VAL A C 1
ATOM 1636 O O . VAL A 1 208 ? -0.180 -7.758 -11.117 1.00 93.19 208 VAL A O 1
ATOM 1639 N N . PRO A 1 209 ? -1.489 -9.587 -11.139 1.00 91.50 209 PRO A N 1
ATOM 1640 C CA . PRO A 1 209 ? -1.726 -9.569 -9.698 1.00 91.50 209 PRO A CA 1
ATOM 1641 C C . PRO A 1 209 ? -0.424 -9.657 -8.894 1.00 91.50 209 PRO A C 1
ATOM 1643 O O . PRO A 1 209 ? 0.501 -10.369 -9.288 1.00 91.50 209 PRO A O 1
ATOM 1646 N N . TYR A 1 210 ? -0.373 -8.989 -7.736 1.00 94.75 210 TYR A N 1
ATOM 1647 C CA . TYR A 1 210 ? 0.769 -8.998 -6.808 1.00 94.75 210 TYR A CA 1
ATOM 1648 C C . TYR A 1 210 ? 2.067 -8.375 -7.344 1.00 94.75 210 TYR A C 1
ATOM 1650 O O . TYR A 1 210 ? 3.105 -8.463 -6.683 1.00 94.75 210 TYR A O 1
ATOM 1658 N N . VAL A 1 211 ? 2.034 -7.729 -8.512 1.00 94.94 211 VAL A N 1
ATOM 1659 C CA . VAL A 1 211 ? 3.192 -7.061 -9.108 1.00 94.94 211 VAL A CA 1
ATOM 1660 C C . VAL A 1 211 ? 2.937 -5.564 -9.164 1.00 94.94 211 VAL A C 1
ATOM 1662 O O . VAL A 1 211 ? 1.877 -5.110 -9.578 1.00 94.94 211 VAL A O 1
ATOM 1665 N N . ALA A 1 212 ? 3.939 -4.778 -8.775 1.00 92.25 212 ALA A N 1
ATOM 1666 C CA . ALA A 1 212 ? 3.904 -3.335 -8.937 1.00 92.25 212 ALA A CA 1
ATOM 1667 C C . ALA A 1 212 ? 5.119 -2.871 -9.745 1.00 92.25 212 ALA A C 1
ATOM 1669 O O . ALA A 1 212 ? 6.264 -3.028 -9.320 1.00 92.25 212 ALA A O 1
ATOM 1670 N N . GLY A 1 213 ? 4.855 -2.313 -10.925 1.00 87.62 213 GLY A N 1
ATOM 1671 C CA . GLY A 1 213 ? 5.878 -1.851 -11.858 1.00 87.62 213 GLY A CA 1
ATOM 1672 C C . GLY A 1 213 ? 6.236 -0.385 -11.662 1.00 87.62 213 GLY A C 1
ATOM 1673 O O . GLY A 1 213 ? 5.403 0.439 -11.280 1.00 87.62 213 GLY A O 1
ATOM 1674 N N . LYS A 1 214 ? 7.485 -0.040 -11.977 1.00 85.81 214 LYS A N 1
ATOM 1675 C CA . LYS A 1 214 ? 7.946 1.345 -12.067 1.00 85.81 214 LYS A CA 1
ATOM 1676 C C . LYS A 1 214 ? 9.013 1.480 -13.159 1.00 85.81 214 LYS A C 1
ATOM 1678 O O . LYS A 1 214 ? 9.769 0.545 -13.380 1.00 85.81 214 LYS A O 1
ATOM 1683 N N . PHE A 1 215 ? 9.147 2.656 -13.772 1.00 84.62 215 PHE A N 1
ATOM 1684 C CA . PHE A 1 215 ? 10.260 2.969 -14.685 1.00 84.62 215 PHE A CA 1
ATOM 1685 C C . PHE A 1 215 ? 11.303 3.839 -13.977 1.00 84.62 215 PHE A C 1
ATOM 1687 O O . PHE A 1 215 ? 10.924 4.677 -13.156 1.00 84.62 215 PHE A O 1
ATOM 1694 N N . ALA A 1 216 ? 12.595 3.630 -14.221 1.00 75.75 216 ALA A N 1
ATOM 1695 C CA . ALA A 1 216 ? 13.682 4.438 -13.666 1.00 75.75 216 ALA A CA 1
ATOM 1696 C C . ALA A 1 216 ? 14.551 4.979 -14.807 1.00 75.75 216 ALA A C 1
ATOM 1698 O O . ALA A 1 216 ? 14.860 4.245 -15.738 1.00 75.75 216 ALA A O 1
ATOM 1699 N N . ALA A 1 217 ? 14.926 6.258 -14.724 1.00 73.00 217 ALA A N 1
ATOM 1700 C CA . ALA A 1 217 ? 15.832 6.905 -15.678 1.00 73.00 217 ALA A CA 1
ATOM 1701 C C . ALA A 1 217 ? 17.301 6.897 -15.208 1.00 73.00 217 ALA A C 1
ATOM 1703 O O . ALA A 1 217 ? 18.194 7.285 -15.951 1.00 73.00 217 ALA A O 1
ATOM 1704 N N . SER A 1 218 ? 17.558 6.463 -13.971 1.00 61.94 218 SER A N 1
ATOM 1705 C CA . SER A 1 218 ? 18.899 6.234 -13.434 1.00 61.94 218 SER A CA 1
ATOM 1706 C C . SER A 1 218 ? 19.212 4.739 -13.457 1.00 61.94 218 SER A C 1
ATOM 1708 O O . SER A 1 218 ? 18.363 3.938 -13.056 1.00 61.94 218 SER A O 1
ATOM 1710 N N . GLY A 1 219 ? 20.427 4.371 -13.873 1.00 55.88 219 GLY A N 1
ATOM 1711 C CA . GLY A 1 219 ? 20.964 3.035 -13.607 1.00 55.88 219 GLY A CA 1
ATOM 1712 C C . GLY A 1 219 ? 20.975 2.767 -12.099 1.00 55.88 219 GLY A C 1
ATOM 1713 O O . GLY A 1 219 ? 21.180 3.694 -11.313 1.00 55.88 219 GLY A O 1
ATOM 1714 N N . THR A 1 220 ? 20.660 1.534 -11.714 1.00 42.84 220 THR A N 1
ATOM 1715 C CA . THR A 1 220 ? 20.672 1.065 -10.320 1.00 42.84 220 THR A CA 1
ATOM 1716 C C . THR A 1 220 ? 22.082 0.945 -9.774 1.00 42.84 220 THR A C 1
ATOM 1718 O O . THR A 1 220 ? 22.934 0.425 -10.530 1.00 42.84 220 THR A O 1
#

Mean predicted aligned error: 5.87 Å

Secondary structure (DSSP, 8-state):
----------------EETTEE--S-----EEEEEEEEEEE-SSHHHHHHHHHHHTTT-S-TTSSS-EEEEEEEE-GGGSTTSS-EEEEEEEESSHHHHHHHHHHHHHHHTTTSTT-EEEE-S-GGG-SEEEE-TTSTTGGGGTT--EEEEETTEEEEEEEETTEEEEEESEEEEEEEEE--------SSHHHHHHHHHHHHHHHTTSTT------SS--

Nearest PDB structures (foldseek):
  1ftr-assembly1_B  TM=9.679E-01  e=1.860E-19  Methanopyrus kandleri
  1m5s-assembly1_D  TM=9.618E-01  e=2.369E-19  Methanosarcina barkeri
  1m5h-assembly1_D  TM=9.645E-01  e=1.543E-17  Archaeoglobus fulgidus
  6s6y-assembly1_D  TM=9.200E-01  e=2.350E-16  Methylorubrum extorquens PA1
  8fmw-assembly1_F  TM=4.386E-01  e=7.151E-02  Borreliella burgdorferi B31

Foldseek 3Di:
DDDPPPPDPPPPPFPDDDPNHTDDPDDFDWDWWKKFKKKKFFPAPVLQVQLLCQLQPPQCDQPDDDFHKFWQEWDALVRDLNSGTITMMMTIDRDPVSSLVSNLVSCLGSAPVTHGMEMDGPDD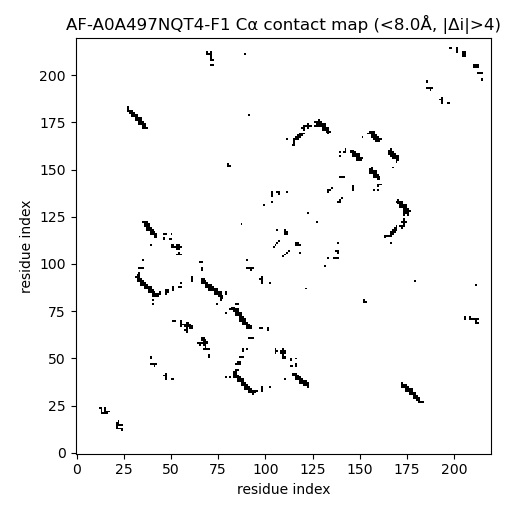PVQFPDKRFPPPGPVLCVLVPPWDFDQDSNATWIWHQDPNGTYTYGGIIGIHTDMDRDDDADDDPDPVVRVVVQVVVQVVSSVDPPDGDDDDPDDD

Radius of gyration: 21.89 Å; Cα contacts (8 Å, |Δi|>4): 417; chains: 1; bounding box: 72×33×65 Å

Sequence (220 aa):
MQNHRKLKAVRTMTEFKVNGVPVEDTFCETFRAHTARILITSVNRKWAYESAMEAKGLGRSATIPPSEASIEAEVQPSETPDGRPGFIVLVLDRKFENLAHWLVVRIRKGVVPYPKTNVFDALPRELAQRFIEVKGTVVQTFGDGFEEETTAFGRETFKIPRMDGWFYVEKHFGTIKGVAGGMFLILASSEDSALKAAENALEAVKTVPYVAGKFAASGT